Protein AF-A0A9D8F8X5-F1 (afdb_monomer)

pLDDT: mean 80.03, std 16.6, range [29.69, 96.69]

Structure (mmCIF, N/CA/C/O backbone):
data_AF-A0A9D8F8X5-F1
#
_entry.id   AF-A0A9D8F8X5-F1
#
loop_
_atom_site.group_PDB
_atom_site.id
_atom_site.type_symbol
_atom_site.label_atom_id
_atom_site.label_alt_id
_atom_site.label_comp_id
_atom_site.label_asym_id
_atom_site.label_entity_id
_atom_site.label_seq_id
_atom_site.pdbx_PDB_ins_code
_atom_site.Cartn_x
_atom_site.Cartn_y
_atom_site.Cartn_z
_atom_site.occupancy
_atom_site.B_iso_or_equiv
_atom_site.auth_seq_id
_atom_site.auth_comp_id
_atom_site.auth_asym_id
_atom_site.auth_atom_id
_atom_site.pdbx_PDB_model_num
ATOM 1 N N . MET A 1 1 ? 24.645 26.968 -3.449 1.00 42.16 1 MET A N 1
ATOM 2 C CA . MET A 1 1 ? 23.664 27.799 -2.705 1.00 42.16 1 MET A CA 1
ATOM 3 C C . MET A 1 1 ? 22.230 27.573 -3.211 1.00 42.16 1 MET A C 1
ATOM 5 O O . MET A 1 1 ? 21.707 28.388 -3.954 1.00 42.16 1 MET A O 1
ATOM 9 N N . ARG A 1 2 ? 21.572 26.458 -2.851 1.00 40.16 2 ARG A N 1
ATOM 10 C CA . ARG A 1 2 ? 20.166 26.185 -3.251 1.00 40.16 2 ARG A CA 1
ATOM 11 C C . ARG A 1 2 ? 19.361 25.369 -2.220 1.00 40.16 2 ARG A C 1
ATOM 13 O O . ARG A 1 2 ? 18.310 24.830 -2.531 1.00 40.16 2 ARG A O 1
ATOM 20 N N . TRP A 1 3 ? 19.840 25.321 -0.974 1.00 29.69 3 TRP A N 1
ATOM 21 C CA . TRP A 1 3 ? 19.222 24.596 0.152 1.00 29.69 3 TRP A CA 1
ATOM 22 C C . TRP A 1 3 ? 18.295 25.465 1.029 1.00 29.69 3 TRP A C 1
ATOM 24 O O . TRP A 1 3 ? 17.689 24.974 1.980 1.00 29.69 3 TRP A O 1
ATOM 34 N N . ALA A 1 4 ? 18.163 26.762 0.732 1.00 40.41 4 ALA A N 1
ATOM 35 C CA . ALA A 1 4 ? 17.323 27.683 1.504 1.00 40.41 4 ALA A CA 1
ATOM 36 C C . ALA A 1 4 ? 15.836 27.654 1.086 1.00 40.41 4 ALA A C 1
ATOM 38 O O . ALA A 1 4 ? 14.961 27.876 1.919 1.00 40.41 4 ALA A O 1
ATOM 39 N N . SER A 1 5 ? 15.519 27.309 -0.168 1.00 44.12 5 SER A N 1
ATOM 40 C CA . SER A 1 5 ? 14.142 27.358 -0.691 1.00 44.12 5 SER A CA 1
ATOM 41 C C . SER A 1 5 ? 13.262 26.167 -0.286 1.00 44.12 5 SER A C 1
ATOM 43 O O . SER A 1 5 ? 12.039 26.295 -0.278 1.00 44.12 5 SER A O 1
ATOM 45 N N . LEU A 1 6 ? 13.846 25.033 0.122 1.00 40.12 6 LEU A N 1
ATOM 46 C CA . LEU A 1 6 ? 13.091 23.858 0.591 1.00 40.12 6 LEU A CA 1
ATOM 47 C C . LEU A 1 6 ? 12.556 24.018 2.027 1.00 40.12 6 LEU A C 1
ATOM 49 O O . LEU A 1 6 ? 11.493 23.490 2.349 1.00 40.12 6 LEU A O 1
ATOM 53 N N . ARG A 1 7 ? 13.219 24.817 2.876 1.00 45.12 7 ARG A N 1
ATOM 54 C CA . ARG A 1 7 ? 12.744 25.115 4.243 1.00 45.12 7 ARG A CA 1
ATOM 55 C C . ARG A 1 7 ? 11.537 26.058 4.277 1.00 45.12 7 ARG A C 1
ATOM 57 O O . ARG A 1 7 ? 10.712 25.953 5.180 1.00 45.12 7 ARG A O 1
ATOM 64 N N . CYS A 1 8 ? 11.369 26.924 3.275 1.00 38.62 8 CYS A N 1
ATOM 65 C CA . CYS A 1 8 ? 10.223 27.840 3.217 1.00 38.62 8 CYS A CA 1
ATOM 66 C C . CYS A 1 8 ? 8.883 27.144 2.941 1.00 38.62 8 CYS A C 1
ATOM 68 O O . CYS A 1 8 ? 7.844 27.705 3.271 1.00 38.62 8 CYS A O 1
ATOM 70 N N . ARG A 1 9 ? 8.873 25.922 2.390 1.00 45.91 9 ARG A N 1
ATOM 71 C CA . ARG A 1 9 ? 7.621 25.207 2.090 1.00 45.91 9 ARG A CA 1
ATOM 72 C C . ARG A 1 9 ? 7.038 24.462 3.301 1.00 45.91 9 ARG A C 1
ATOM 74 O O . ARG A 1 9 ? 5.829 24.288 3.364 1.00 45.91 9 ARG A O 1
ATOM 81 N N . TRP A 1 10 ? 7.866 24.112 4.288 1.00 35.16 10 TRP A N 1
ATOM 82 C CA . TRP A 1 10 ? 7.425 23.496 5.551 1.00 35.16 10 TRP A CA 1
ATOM 83 C C . TRP A 1 10 ? 7.046 24.517 6.634 1.00 35.16 10 TRP A C 1
ATOM 85 O O . TRP A 1 10 ? 6.306 24.190 7.556 1.00 35.16 10 TRP A O 1
ATOM 95 N N . ARG A 1 11 ? 7.488 25.777 6.509 1.00 37.75 11 ARG A N 1
ATOM 96 C CA . ARG A 1 11 ? 7.212 26.831 7.504 1.00 37.75 11 ARG A CA 1
ATOM 97 C C . ARG A 1 11 ? 5.755 27.310 7.516 1.00 37.75 11 ARG A C 1
ATOM 99 O O . ARG A 1 11 ? 5.281 27.760 8.551 1.00 37.75 11 ARG A O 1
ATOM 106 N N . TRP A 1 12 ? 5.028 27.153 6.408 1.00 34.81 12 TRP A N 1
ATOM 107 C CA . TRP A 1 12 ? 3.603 27.507 6.319 1.00 34.81 12 TRP A CA 1
ATOM 108 C C . TRP A 1 12 ? 2.655 26.430 6.866 1.00 34.81 12 TRP A C 1
ATOM 110 O O . TRP A 1 12 ? 1.495 26.730 7.123 1.00 34.81 12 TRP A O 1
ATOM 120 N N . ALA A 1 13 ? 3.138 25.205 7.108 1.00 43.53 13 ALA A N 1
ATOM 121 C CA . ALA A 1 13 ? 2.343 24.153 7.747 1.00 43.53 13 ALA A CA 1
ATOM 122 C C . ALA A 1 13 ? 2.224 24.333 9.276 1.00 43.53 13 ALA A C 1
ATOM 124 O O . ALA A 1 13 ? 1.348 23.738 9.893 1.00 43.53 13 ALA A O 1
ATOM 125 N N . LEU A 1 14 ? 3.083 25.164 9.881 1.00 50.91 14 LEU A N 1
ATOM 126 C CA . LEU A 1 14 ? 3.135 25.421 11.328 1.00 50.91 14 LEU A CA 1
ATOM 127 C C . LEU A 1 14 ? 2.581 26.801 11.735 1.00 50.91 14 LEU A C 1
ATOM 129 O O . LEU A 1 14 ? 2.496 27.084 12.924 1.00 50.91 14 LEU A O 1
ATOM 133 N N . ALA A 1 15 ? 2.218 27.662 10.777 1.00 47.97 15 ALA A N 1
ATOM 134 C CA . ALA A 1 15 ? 1.871 29.069 11.031 1.00 47.97 15 ALA A CA 1
ATOM 135 C C . ALA A 1 15 ? 0.372 29.403 10.903 1.00 47.97 15 ALA A C 1
ATOM 137 O O . ALA A 1 15 ? -0.003 30.565 11.048 1.00 47.97 15 ALA A O 1
ATOM 138 N N . LEU A 1 16 ? -0.492 28.421 10.636 1.00 49.25 16 LEU A N 1
ATOM 139 C CA . LEU A 1 16 ? -1.938 28.628 10.700 1.00 49.25 16 LEU A CA 1
ATOM 140 C C . LEU A 1 16 ? -2.437 28.150 12.069 1.00 49.25 16 LEU A C 1
ATOM 142 O O . LEU A 1 16 ? -2.254 26.969 12.378 1.00 49.25 16 LEU A O 1
ATOM 146 N N . PRO A 1 17 ? -3.055 29.015 12.899 1.00 44.88 17 PRO A N 1
ATOM 147 C CA . PRO A 1 17 ? -3.745 28.537 14.089 1.00 44.88 17 PRO A CA 1
ATOM 148 C C . PRO A 1 17 ? -4.799 27.509 13.648 1.00 44.88 17 PRO A C 1
ATOM 150 O O . PRO A 1 17 ? -5.463 27.734 12.628 1.00 44.88 17 PRO A O 1
ATOM 153 N N . PRO A 1 18 ? -4.964 26.377 14.357 1.00 55.12 18 PRO A N 1
ATOM 154 C CA . PRO A 1 18 ? -6.035 25.448 14.041 1.00 55.12 18 PRO A CA 1
ATOM 155 C C . PRO A 1 18 ? -7.347 26.218 14.168 1.00 55.12 18 PRO A C 1
ATOM 157 O O . PRO A 1 18 ? -7.687 26.707 15.246 1.00 55.12 18 PRO A O 1
ATOM 160 N N . ALA A 1 19 ? -8.059 26.385 13.052 1.00 48.78 19 ALA A N 1
ATOM 161 C CA . ALA A 1 19 ? -9.378 26.991 13.080 1.00 48.78 19 ALA A CA 1
ATOM 162 C C . ALA A 1 19 ? -10.224 26.220 14.108 1.00 48.78 19 ALA A C 1
ATOM 164 O O . ALA A 1 19 ? -10.201 24.983 14.085 1.00 48.78 19 ALA A O 1
ATOM 165 N N . PRO A 1 20 ? -10.950 26.896 15.018 1.00 43.72 20 PRO A N 1
ATOM 166 C CA . PRO A 1 20 ? -11.848 26.220 15.937 1.00 43.72 20 PRO A CA 1
ATOM 167 C C . PRO A 1 20 ? -12.957 25.577 15.105 1.00 43.72 20 PRO A C 1
ATOM 169 O O . PRO A 1 20 ? -13.922 26.222 14.702 1.00 43.72 20 PRO A O 1
ATOM 172 N N . HIS A 1 21 ? -12.776 24.303 14.763 1.00 53.22 21 HIS A N 1
ATOM 173 C CA . HIS A 1 21 ? -13.763 23.560 14.008 1.00 53.22 21 HIS A CA 1
ATOM 174 C C . HIS A 1 21 ? -14.917 23.218 14.952 1.00 53.22 21 HIS A C 1
ATOM 176 O O . HIS A 1 21 ? -14.709 22.485 15.923 1.00 53.22 21 HIS A O 1
ATOM 182 N N . PRO A 1 22 ? -16.139 23.720 14.697 1.00 41.09 22 PRO A N 1
ATOM 183 C CA . PRO A 1 22 ? -17.299 23.244 15.422 1.00 41.09 22 PRO A CA 1
ATOM 184 C C . PRO A 1 22 ? -17.434 21.744 15.157 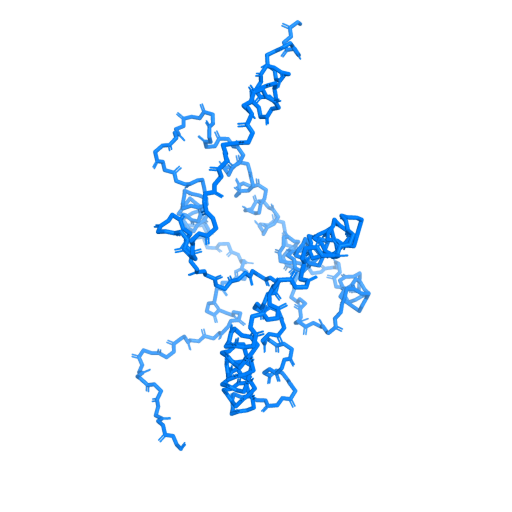1.00 41.09 22 PRO A C 1
ATOM 186 O O . PRO A 1 22 ? -17.371 21.303 14.009 1.00 41.09 22 PRO A O 1
ATOM 189 N N . ALA A 1 23 ? -17.607 20.973 16.229 1.00 48.00 23 ALA A N 1
ATOM 190 C CA . ALA A 1 23 ? -17.768 19.523 16.247 1.00 48.00 23 ALA A CA 1
ATOM 191 C C . ALA A 1 23 ? -19.083 19.068 15.578 1.00 48.00 23 ALA A C 1
ATOM 193 O O . ALA A 1 23 ? -19.955 18.479 16.214 1.00 48.00 23 ALA A O 1
ATOM 194 N N . ARG A 1 24 ? -19.252 19.364 14.287 1.00 43.50 24 ARG A N 1
ATOM 195 C CA . ARG A 1 24 ? -20.301 18.807 13.435 1.00 43.50 24 ARG A CA 1
ATOM 196 C C . ARG A 1 24 ? -19.674 17.761 12.521 1.00 43.50 24 ARG A C 1
ATOM 198 O O . ARG A 1 24 ? -18.582 17.964 12.001 1.00 43.50 24 ARG A O 1
ATOM 205 N N . GLY A 1 25 ? -20.349 16.615 12.451 1.00 48.88 25 GLY A N 1
ATOM 206 C CA . GLY A 1 25 ? -19.863 15.360 11.886 1.00 48.88 25 GLY A CA 1
ATOM 207 C C . GLY A 1 25 ? -19.359 15.443 10.448 1.00 48.88 25 GLY A C 1
ATOM 208 O O . GLY A 1 25 ? -19.560 16.443 9.769 1.00 48.88 25 GLY A O 1
ATOM 209 N N . PHE A 1 26 ? -18.680 14.362 10.047 1.00 49.69 26 PHE A N 1
ATOM 210 C CA . PHE A 1 26 ? -18.233 14.021 8.692 1.00 49.69 26 PHE A CA 1
ATOM 211 C C . PHE A 1 26 ? -18.222 15.213 7.721 1.00 49.69 26 PHE A C 1
ATOM 213 O O . PHE A 1 26 ? -19.177 15.454 6.985 1.00 49.69 26 PHE A O 1
ATOM 220 N N . GLY A 1 27 ? -17.164 16.025 7.780 1.00 50.44 27 GLY A N 1
ATOM 221 C CA . GLY A 1 27 ? -17.074 17.217 6.946 1.00 50.44 27 GLY A CA 1
ATOM 222 C C . GLY A 1 27 ? -17.159 16.841 5.468 1.00 50.44 27 GLY A C 1
ATOM 223 O O . GLY A 1 27 ? -16.446 15.950 5.019 1.00 50.44 27 GLY A O 1
ATOM 224 N N . LEU A 1 28 ? -17.964 17.579 4.700 1.00 51.56 28 LEU A N 1
ATOM 225 C CA . LEU A 1 28 ? -18.170 17.427 3.246 1.00 51.56 28 LEU A CA 1
ATOM 226 C C . LEU A 1 28 ? -16.877 17.461 2.395 1.00 51.56 28 LEU A C 1
ATOM 228 O O . LEU A 1 28 ? -16.927 17.322 1.180 1.00 51.56 28 LEU A O 1
ATOM 232 N N . ARG A 1 29 ? -15.714 17.679 3.019 1.00 62.94 29 ARG A N 1
ATOM 233 C CA . ARG A 1 29 ? -14.383 17.703 2.396 1.00 62.94 29 ARG A CA 1
ATOM 234 C C . ARG A 1 29 ? -13.607 16.389 2.548 1.00 62.94 29 ARG A C 1
ATOM 236 O O . ARG A 1 29 ? -12.481 16.306 2.069 1.00 62.94 29 ARG A O 1
ATOM 243 N N . SER A 1 30 ? -14.161 15.384 3.221 1.00 69.88 30 SER A N 1
ATOM 244 C CA . SER A 1 30 ? -13.512 14.086 3.410 1.00 69.88 30 SER A CA 1
ATOM 245 C C . SER A 1 30 ? -13.992 13.093 2.357 1.00 69.88 30 SER A C 1
ATOM 247 O O . SER A 1 30 ? -15.154 12.699 2.344 1.00 69.88 30 SER A O 1
ATOM 249 N N . LEU A 1 31 ? -13.079 12.664 1.487 1.00 72.06 31 LEU A N 1
ATOM 250 C CA . LEU A 1 31 ? -13.307 11.534 0.592 1.00 72.06 31 LEU A CA 1
ATOM 251 C C . LEU A 1 31 ? -13.102 10.244 1.394 1.00 72.06 31 LEU A C 1
ATOM 253 O O . LEU A 1 31 ? -11.994 9.961 1.848 1.00 72.06 31 LEU A O 1
ATOM 257 N N . ALA A 1 32 ? -14.177 9.485 1.599 1.00 70.44 32 ALA A N 1
ATOM 258 C CA . ALA A 1 32 ? -14.096 8.150 2.173 1.00 70.44 32 ALA A CA 1
ATOM 259 C C . ALA A 1 32 ? -13.656 7.170 1.082 1.00 70.44 32 ALA A C 1
ATOM 261 O O . ALA A 1 32 ? -14.357 6.985 0.092 1.00 70.44 32 ALA A O 1
ATOM 262 N N . GLY A 1 33 ? -12.498 6.546 1.262 1.00 74.62 33 GLY A N 1
ATOM 263 C CA . GLY A 1 33 ? -12.022 5.470 0.403 1.00 74.62 33 GLY A CA 1
ATOM 264 C C . GLY A 1 33 ? -11.334 4.394 1.240 1.00 74.62 33 GLY A C 1
ATOM 265 O O . GLY A 1 33 ? -10.845 4.695 2.336 1.00 74.62 33 GLY A O 1
ATOM 266 N N . PRO A 1 34 ? -11.285 3.141 0.760 1.00 79.75 34 PRO A N 1
ATOM 267 C CA . PRO A 1 34 ? -10.570 2.083 1.453 1.00 79.75 34 PRO A CA 1
ATOM 268 C C . PRO A 1 34 ? -9.085 2.452 1.527 1.00 79.75 34 PRO A C 1
ATOM 270 O O . PRO A 1 34 ? -8.402 2.611 0.518 1.00 79.75 34 PRO A O 1
ATOM 273 N N . THR A 1 35 ? -8.572 2.627 2.744 1.00 82.19 35 THR A N 1
ATOM 274 C CA . THR A 1 35 ? -7.142 2.874 2.956 1.00 82.19 35 THR A CA 1
ATOM 275 C C . THR A 1 35 ? -6.363 1.604 2.610 1.00 82.19 35 THR A C 1
ATOM 277 O O . THR A 1 35 ? -6.815 0.509 2.937 1.00 82.19 35 THR A O 1
ATOM 280 N N . GLY A 1 36 ? -5.170 1.710 2.014 1.00 77.75 36 GLY A N 1
ATOM 281 C CA . GLY A 1 36 ? -4.361 0.530 1.652 1.00 77.75 36 GLY A CA 1
ATOM 282 C C . GLY A 1 36 ? -4.091 -0.433 2.822 1.00 77.75 36 GLY A C 1
ATOM 283 O O . GLY A 1 36 ? -3.988 -1.642 2.630 1.00 77.75 36 GLY A O 1
ATOM 284 N N . ALA A 1 37 ? -4.063 0.082 4.056 1.00 79.62 37 ALA A N 1
ATOM 285 C CA . ALA A 1 37 ? -4.006 -0.725 5.275 1.00 79.62 37 ALA A CA 1
ATOM 286 C C . ALA A 1 37 ? -5.251 -1.607 5.465 1.00 79.62 37 ALA A C 1
ATOM 288 O O . ALA A 1 37 ? -5.133 -2.792 5.761 1.00 79.62 37 ALA A O 1
ATOM 289 N N . PHE A 1 38 ? -6.438 -1.036 5.254 1.00 86.19 38 PHE A N 1
ATOM 290 C CA . PHE A 1 38 ? -7.708 -1.745 5.354 1.00 86.19 38 PHE A CA 1
ATOM 291 C C . PHE A 1 38 ? -7.811 -2.847 4.294 1.00 86.19 38 PHE A C 1
ATOM 293 O O . PHE A 1 38 ? -8.169 -3.973 4.622 1.00 86.19 38 PHE A O 1
ATOM 300 N N . VAL A 1 39 ? -7.390 -2.569 3.053 1.00 87.44 39 VAL A N 1
ATOM 301 C CA . VAL A 1 39 ? -7.378 -3.562 1.961 1.00 87.44 39 VAL A CA 1
ATOM 302 C C . VAL A 1 39 ? -6.534 -4.790 2.316 1.00 87.44 39 VAL A C 1
ATOM 304 O O . VAL A 1 39 ? -6.945 -5.913 2.037 1.00 87.44 39 VAL A O 1
ATOM 307 N N . ARG A 1 40 ? -5.390 -4.618 2.993 1.00 83.81 40 ARG A N 1
ATOM 308 C CA . ARG A 1 40 ? -4.592 -5.765 3.458 1.00 83.81 40 ARG A CA 1
ATOM 309 C C . ARG A 1 40 ? -5.307 -6.621 4.496 1.00 83.81 40 ARG A C 1
ATOM 311 O O . ARG A 1 40 ? -5.178 -7.840 4.457 1.00 83.81 40 ARG A O 1
ATOM 318 N N . VAL A 1 41 ? -6.049 -6.004 5.412 1.00 86.62 41 VAL A N 1
ATOM 319 C CA . VAL A 1 41 ? -6.841 -6.747 6.403 1.00 86.62 41 VAL A CA 1
ATOM 320 C C . VAL A 1 41 ? -7.934 -7.550 5.700 1.00 86.62 41 VAL A C 1
ATOM 322 O O . VAL A 1 41 ? -8.086 -8.738 5.973 1.00 86.62 41 VAL A O 1
ATOM 325 N N . LEU A 1 42 ? -8.632 -6.938 4.739 1.00 89.12 42 LEU A N 1
ATOM 326 C CA . LEU A 1 42 ? -9.628 -7.627 3.918 1.00 89.12 42 LEU A CA 1
ATOM 327 C C . LEU A 1 42 ? -9.018 -8.810 3.154 1.00 89.12 42 LEU A C 1
ATOM 329 O O . LEU A 1 42 ? -9.580 -9.901 3.184 1.00 89.12 42 LEU A O 1
ATOM 333 N N . ALA A 1 43 ? -7.844 -8.633 2.541 1.00 85.38 43 ALA A N 1
ATOM 334 C CA . ALA A 1 43 ? -7.136 -9.710 1.848 1.00 85.38 43 ALA A CA 1
ATOM 335 C C . ALA A 1 43 ? -6.788 -10.877 2.789 1.00 85.38 43 ALA A C 1
ATOM 337 O O . ALA A 1 43 ? -6.958 -12.039 2.426 1.00 85.38 43 ALA A O 1
ATOM 338 N N . ALA A 1 44 ? -6.362 -10.588 4.023 1.00 84.38 44 ALA A N 1
ATOM 339 C CA . ALA A 1 44 ? -6.078 -11.619 5.019 1.00 84.38 44 ALA A CA 1
ATOM 340 C C . ALA A 1 44 ? -7.340 -12.394 5.440 1.00 84.38 44 ALA A C 1
ATOM 342 O O . ALA A 1 44 ? -7.283 -13.620 5.578 1.00 84.38 44 ALA A O 1
ATOM 343 N N . ILE A 1 45 ? -8.474 -11.700 5.607 1.00 89.19 45 ILE A N 1
ATOM 344 C CA . ILE A 1 45 ? -9.772 -12.318 5.921 1.00 89.19 45 ILE A CA 1
ATOM 345 C C . ILE A 1 45 ? -10.218 -13.202 4.757 1.00 89.19 45 ILE A C 1
ATOM 347 O O . ILE A 1 45 ? -10.486 -14.385 4.977 1.00 89.19 45 ILE A O 1
ATOM 351 N N . ALA A 1 46 ? -10.209 -12.665 3.534 1.00 88.50 46 ALA A N 1
ATOM 352 C CA . ALA A 1 46 ? -10.568 -13.383 2.314 1.00 88.50 46 ALA A CA 1
ATOM 353 C C . ALA A 1 46 ? -9.725 -14.653 2.134 1.00 88.50 46 ALA A C 1
ATOM 355 O O . ALA A 1 46 ? -10.262 -15.723 1.872 1.00 88.50 46 ALA A O 1
ATOM 356 N N . ALA A 1 47 ? -8.417 -14.575 2.391 1.00 85.69 47 ALA A N 1
ATOM 357 C CA . ALA A 1 47 ? -7.527 -15.727 2.313 1.00 85.69 47 ALA A CA 1
ATOM 358 C C . ALA A 1 47 ? -7.790 -16.798 3.392 1.00 85.69 47 ALA A C 1
ATOM 360 O O . ALA A 1 47 ? -7.290 -17.907 3.268 1.00 85.69 47 ALA A O 1
ATOM 361 N N . SER A 1 48 ? -8.491 -16.480 4.490 1.00 88.62 48 SER A N 1
ATOM 362 C CA . SER A 1 48 ? -8.802 -17.454 5.563 1.00 88.62 48 SER A CA 1
ATOM 363 C C . SER A 1 48 ? -10.241 -17.951 5.562 1.00 88.62 48 SER A C 1
ATOM 365 O O . SER A 1 48 ? -10.500 -19.045 6.051 1.00 88.62 48 SER A O 1
ATOM 367 N N . ARG A 1 49 ? -11.184 -17.123 5.113 1.00 88.69 49 ARG A N 1
ATOM 368 C CA . ARG A 1 49 ? -12.630 -17.357 5.237 1.00 88.69 49 ARG A CA 1
ATOM 369 C C . ARG A 1 49 ? -13.365 -17.247 3.898 1.00 88.69 49 ARG A C 1
ATOM 371 O O . ARG A 1 49 ? -14.586 -17.341 3.878 1.00 88.69 49 ARG A O 1
ATOM 378 N N . GLY A 1 50 ? -12.639 -17.0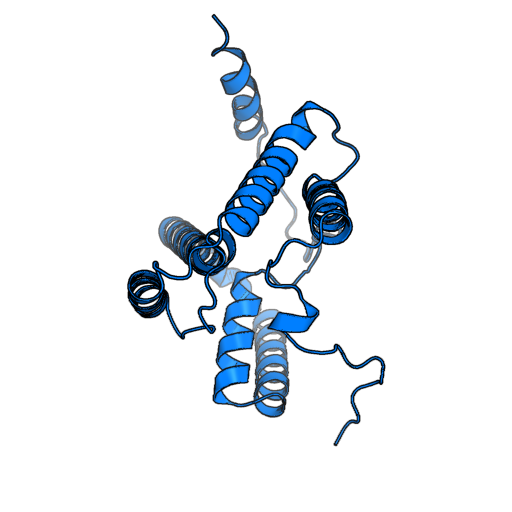41 2.800 1.00 89.94 50 GLY A N 1
ATOM 379 C CA . GLY A 1 50 ? -13.212 -16.869 1.471 1.00 89.94 50 GLY A CA 1
ATOM 380 C C . GLY A 1 50 ? -13.991 -15.563 1.313 1.00 89.94 50 GLY A C 1
ATOM 381 O O . GLY A 1 50 ? -13.949 -14.667 2.162 1.00 89.94 50 GLY A O 1
ATOM 382 N N . TYR A 1 51 ? -14.705 -15.463 0.194 1.00 88.75 51 TYR A N 1
ATOM 383 C CA . TYR A 1 51 ? -15.524 -14.302 -0.145 1.00 88.75 51 TYR A CA 1
ATOM 384 C C . TYR A 1 51 ? -16.725 -14.138 0.797 1.00 88.75 51 TYR A C 1
ATOM 386 O O . TYR A 1 51 ? -16.945 -13.048 1.322 1.00 88.75 51 TYR A O 1
ATOM 394 N N . GLU A 1 52 ? -17.449 -15.219 1.096 1.00 90.19 52 GLU A N 1
ATOM 395 C CA . GLU A 1 52 ? -18.607 -15.180 2.003 1.00 90.19 52 GLU A CA 1
ATOM 396 C C . GLU A 1 52 ? -18.225 -14.655 3.392 1.00 90.19 52 GLU A C 1
ATOM 398 O O . GLU A 1 52 ? -18.857 -13.742 3.930 1.00 90.19 52 GLU A O 1
ATOM 403 N N . GLY A 1 53 ? -17.119 -15.159 3.949 1.00 90.31 53 GLY A N 1
ATOM 404 C CA . GLY A 1 53 ? -16.614 -14.699 5.238 1.00 90.31 53 GLY A CA 1
ATOM 405 C C . GLY A 1 53 ? -16.187 -13.231 5.231 1.00 90.31 53 GLY A C 1
ATOM 406 O O . GLY A 1 53 ? -16.364 -12.540 6.235 1.00 90.31 53 GLY A O 1
ATOM 407 N N . LEU A 1 54 ? -15.668 -12.729 4.106 1.00 91.94 54 LEU A N 1
ATOM 408 C CA . LEU A 1 54 ? -15.333 -11.316 3.935 1.00 91.94 54 LEU A CA 1
ATOM 409 C C . LEU A 1 54 ? -16.584 -10.427 3.983 1.00 91.94 54 LEU A C 1
ATOM 411 O O . LEU A 1 54 ? -16.577 -9.407 4.678 1.00 91.94 54 LEU A O 1
ATOM 415 N N . VAL A 1 55 ? -17.648 -10.812 3.273 1.00 92.75 55 VAL A N 1
ATOM 416 C CA . VAL A 1 55 ? -18.918 -10.068 3.225 1.00 92.75 55 VAL A CA 1
ATOM 417 C C . VAL A 1 55 ? -19.546 -10.001 4.614 1.00 92.75 55 VAL A C 1
ATOM 419 O O . VAL A 1 55 ? -19.837 -8.907 5.105 1.00 92.75 55 VAL A O 1
ATOM 422 N N . VAL A 1 56 ? -19.669 -11.146 5.291 1.00 94.12 56 VAL A N 1
ATOM 423 C CA . VAL A 1 56 ? -20.244 -11.223 6.642 1.00 94.12 56 VAL A CA 1
ATOM 424 C C . VAL A 1 56 ? -19.416 -10.413 7.644 1.00 94.12 56 VAL A C 1
ATOM 426 O O . VAL A 1 56 ? -19.974 -9.624 8.408 1.00 94.12 56 VAL A O 1
ATOM 429 N N . ALA A 1 57 ? -18.084 -10.539 7.620 1.00 93.62 57 ALA A N 1
ATOM 430 C CA . ALA A 1 57 ? -17.208 -9.784 8.516 1.00 93.62 57 ALA A CA 1
ATOM 431 C C . ALA A 1 57 ? -17.319 -8.266 8.299 1.00 93.62 57 ALA A C 1
ATOM 433 O O . ALA A 1 57 ? -17.380 -7.506 9.266 1.00 93.62 57 ALA A O 1
ATOM 434 N N . THR A 1 58 ? -17.378 -7.820 7.042 1.00 92.38 58 THR A N 1
ATOM 435 C CA . THR A 1 58 ? -17.491 -6.393 6.700 1.00 92.38 58 THR A CA 1
ATOM 436 C C . THR A 1 58 ? -18.854 -5.831 7.106 1.00 92.38 58 THR A C 1
ATOM 438 O O . THR A 1 58 ? -18.927 -4.732 7.657 1.00 92.38 58 THR A O 1
ATOM 441 N N . PHE A 1 59 ? -19.928 -6.600 6.909 1.00 94.94 59 PHE A N 1
ATOM 442 C CA . PHE A 1 59 ? -21.272 -6.227 7.342 1.00 94.94 59 PHE A CA 1
ATOM 443 C C . PHE A 1 59 ? -21.361 -6.086 8.869 1.00 94.94 59 PHE A C 1
ATOM 445 O O . PHE A 1 59 ? -21.818 -5.059 9.376 1.00 94.94 59 PHE A O 1
ATOM 452 N N . LEU A 1 60 ? -20.839 -7.068 9.612 1.00 96.38 60 LEU A N 1
ATOM 453 C CA . LEU A 1 60 ? -20.775 -7.026 11.076 1.00 96.38 60 LEU A CA 1
ATOM 454 C C . LEU A 1 60 ? -19.926 -5.854 11.582 1.00 96.38 60 LEU A C 1
ATOM 456 O O . LEU A 1 60 ? -20.335 -5.158 12.510 1.00 96.38 60 LEU A O 1
ATOM 460 N N . ALA A 1 61 ? -18.775 -5.591 10.959 1.00 94.06 61 ALA A N 1
ATOM 461 C CA . ALA A 1 61 ? -17.943 -4.439 11.294 1.00 94.06 61 ALA A CA 1
ATOM 462 C C . ALA A 1 61 ? -18.699 -3.113 11.092 1.00 94.06 61 ALA A C 1
ATOM 464 O O . ALA A 1 61 ? -18.607 -2.221 11.936 1.00 94.06 61 ALA A O 1
ATOM 465 N N . GLY A 1 62 ? -19.488 -3.000 10.019 1.00 94.00 62 GLY A N 1
ATOM 466 C CA . GLY A 1 62 ? -20.369 -1.858 9.773 1.00 94.00 62 GLY A CA 1
ATOM 467 C C . GLY A 1 62 ? -21.431 -1.687 10.862 1.00 94.00 62 GLY A C 1
ATOM 468 O O . GLY A 1 62 ? -21.597 -0.585 11.386 1.00 94.00 62 GLY A O 1
ATOM 469 N N . LEU A 1 63 ? -22.094 -2.774 11.266 1.00 96.69 63 LEU A N 1
ATOM 470 C CA . LEU A 1 63 ? -23.095 -2.754 12.337 1.00 96.69 63 LEU A CA 1
ATOM 471 C C . LEU A 1 63 ? -22.490 -2.310 13.677 1.00 96.69 63 LEU A C 1
ATOM 473 O O . LEU A 1 63 ? -23.057 -1.459 14.366 1.00 96.69 63 LEU A O 1
ATOM 477 N N . ILE A 1 64 ? -21.304 -2.826 14.014 1.00 95.19 64 ILE A N 1
ATOM 478 C CA . ILE A 1 64 ? -20.552 -2.405 15.202 1.00 95.19 64 ILE A CA 1
ATOM 479 C C . ILE A 1 64 ? -20.225 -0.911 15.113 1.00 95.19 64 ILE A C 1
ATOM 481 O O . ILE A 1 64 ? -20.413 -0.184 16.086 1.00 95.19 64 ILE A O 1
ATOM 485 N N . LEU A 1 65 ? -19.789 -0.418 13.951 1.00 92.44 65 LEU A N 1
ATOM 486 C CA . LEU A 1 65 ? -19.441 0.992 13.773 1.00 92.44 65 LEU A CA 1
ATOM 487 C C . LEU A 1 65 ? -20.656 1.919 13.954 1.00 92.44 65 LEU A C 1
ATOM 489 O O . LEU A 1 65 ? -20.536 2.965 14.596 1.00 92.44 65 LEU A O 1
ATOM 493 N N . VAL A 1 66 ? -21.831 1.513 13.459 1.00 94.31 66 VAL A N 1
ATOM 494 C CA . VAL A 1 66 ? -23.102 2.224 13.681 1.00 94.31 66 VAL A CA 1
ATOM 495 C C . VAL A 1 66 ? -23.471 2.226 15.165 1.00 94.31 66 VAL A C 1
ATOM 497 O O . VAL A 1 66 ? -23.740 3.293 15.719 1.00 94.31 66 VAL A O 1
ATOM 500 N N . ALA A 1 67 ? -23.411 1.072 15.836 1.00 95.19 67 ALA A N 1
ATOM 501 C CA . ALA A 1 67 ? -23.714 0.961 17.263 1.00 95.19 67 ALA A CA 1
ATOM 502 C C . ALA A 1 67 ? -22.785 1.842 18.121 1.00 95.19 67 ALA A C 1
ATOM 504 O O . ALA A 1 67 ? -23.247 2.610 18.968 1.00 95.19 67 ALA A O 1
ATOM 505 N N . LEU A 1 68 ? -21.475 1.817 17.854 1.00 92.88 68 LEU A N 1
ATOM 506 C CA . LEU A 1 68 ? -20.492 2.680 18.519 1.00 92.88 68 LEU A CA 1
ATOM 507 C C . LEU A 1 68 ? -20.761 4.174 18.259 1.00 92.88 68 LEU A C 1
ATOM 509 O O . LEU A 1 68 ? -20.572 5.007 19.155 1.00 92.88 68 LEU A O 1
ATOM 513 N N . GLY A 1 69 ? -21.216 4.517 17.050 1.00 91.56 69 GLY A N 1
ATOM 514 C CA . GLY A 1 69 ? -21.637 5.865 16.674 1.00 91.56 69 GLY A CA 1
ATOM 515 C C . GLY A 1 69 ? -22.849 6.346 17.474 1.00 91.56 69 GLY A C 1
ATOM 516 O O . GLY A 1 69 ? -22.815 7.445 18.033 1.00 91.56 69 GLY A O 1
ATOM 517 N N . MET A 1 70 ? -23.878 5.503 17.609 1.00 93.81 70 MET A N 1
ATOM 518 C CA . MET A 1 70 ? -25.080 5.791 18.405 1.00 93.81 70 MET A CA 1
ATOM 519 C C . MET A 1 70 ? -24.749 5.995 19.888 1.00 93.81 70 MET A C 1
ATOM 521 O O . MET A 1 70 ? -25.245 6.930 20.516 1.00 93.81 70 MET A O 1
ATOM 525 N N . LEU A 1 71 ? -23.832 5.190 20.430 1.00 93.69 71 LEU A N 1
ATOM 526 C CA . LEU A 1 71 ? -23.345 5.309 21.809 1.00 93.69 71 LEU A CA 1
ATOM 527 C C . LEU A 1 71 ? -22.396 6.506 22.023 1.00 93.69 71 LEU A C 1
ATOM 529 O O . LEU A 1 71 ? -21.960 6.773 23.144 1.00 93.69 71 LEU A O 1
ATOM 533 N N . LYS A 1 72 ? -22.059 7.256 20.962 1.00 89.69 72 LYS A N 1
ATOM 534 C CA . LYS A 1 72 ? -21.096 8.373 20.976 1.00 89.69 72 LYS A CA 1
ATOM 535 C C . LYS A 1 72 ? -19.735 7.973 21.564 1.00 89.69 72 LYS A C 1
ATOM 537 O O . LYS A 1 72 ? -19.030 8.825 22.123 1.00 89.69 72 LYS A O 1
ATOM 542 N N . LEU A 1 73 ? -19.358 6.699 21.409 1.00 87.75 73 LEU A N 1
ATOM 543 C CA . LEU A 1 73 ? -18.094 6.137 21.895 1.00 87.75 73 LEU A CA 1
ATOM 544 C C . LEU A 1 73 ? -16.886 6.681 21.124 1.00 87.75 73 LEU A C 1
ATOM 546 O O . LEU A 1 73 ? -15.774 6.671 21.640 1.00 87.75 73 LEU A O 1
ATOM 550 N N . GLY A 1 74 ? -17.098 7.292 19.955 1.00 84.31 74 GLY A N 1
ATOM 551 C CA . GLY A 1 74 ? -16.060 8.053 19.250 1.00 84.31 74 GLY A CA 1
ATOM 552 C C . GLY A 1 74 ? -15.444 9.183 20.090 1.00 84.31 74 GLY A C 1
ATOM 553 O O . GLY A 1 74 ? -14.300 9.562 19.859 1.00 84.31 74 GLY A O 1
ATOM 554 N N . ARG A 1 75 ? -16.138 9.678 21.129 1.00 86.25 75 ARG A N 1
ATOM 555 C CA . ARG A 1 75 ? -15.561 10.641 22.082 1.00 86.25 75 ARG A CA 1
ATOM 556 C C . ARG A 1 75 ? -14.411 10.061 22.902 1.00 86.25 75 ARG A C 1
ATOM 558 O O . ARG A 1 75 ? -13.641 10.853 23.429 1.00 86.25 75 ARG A O 1
ATOM 565 N N . LEU A 1 76 ? -14.289 8.736 23.024 1.00 88.69 76 LEU A N 1
ATOM 566 C CA . LEU A 1 76 ? -13.183 8.106 23.746 1.00 88.69 76 LEU A CA 1
ATOM 567 C C . LEU A 1 76 ? -11.886 8.107 22.929 1.00 88.69 76 LEU A C 1
ATOM 569 O O . LEU A 1 76 ? -10.809 8.113 23.516 1.00 88.69 76 LEU A O 1
ATOM 573 N N . LEU A 1 77 ? -11.966 8.196 21.595 1.00 86.62 77 LEU A N 1
ATOM 574 C CA . LEU A 1 77 ? -10.782 8.240 20.727 1.00 86.62 77 LEU A CA 1
ATOM 575 C C . LEU A 1 77 ? -9.873 9.442 21.025 1.00 86.62 77 LEU A C 1
ATOM 577 O O . LEU A 1 77 ? -8.671 9.366 20.795 1.00 86.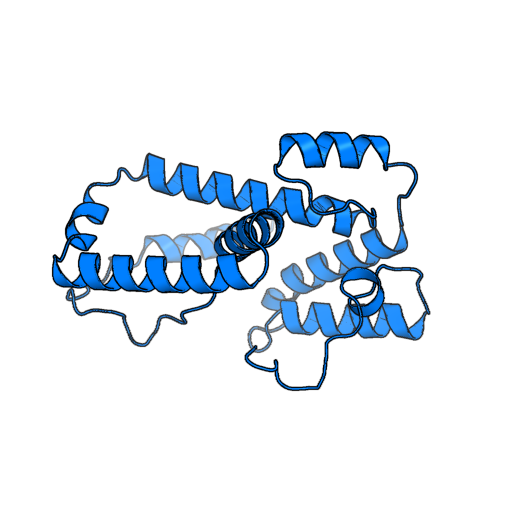62 77 LEU A O 1
ATOM 581 N N . LYS A 1 78 ? -10.413 10.528 21.598 1.00 86.62 78 LYS A N 1
ATOM 582 C CA . LYS A 1 78 ? -9.625 11.703 22.011 1.00 86.62 78 LYS A CA 1
ATOM 583 C C . LYS A 1 78 ? -8.636 11.413 23.150 1.00 86.62 78 LYS A C 1
ATOM 585 O O . LYS A 1 78 ? -7.743 12.217 23.380 1.00 86.62 78 LYS A O 1
ATOM 590 N N . TYR A 1 79 ? -8.820 10.309 23.880 1.00 91.62 79 TYR A N 1
ATOM 591 C CA . TYR A 1 79 ? -7.935 9.893 24.971 1.00 91.62 79 TYR A CA 1
ATOM 592 C C . TYR A 1 79 ? -6.801 8.978 24.502 1.00 91.62 79 TYR A C 1
ATOM 594 O O . TYR A 1 79 ? -5.956 8.604 25.309 1.00 91.62 79 TYR A O 1
ATOM 602 N N . VAL A 1 80 ? -6.764 8.609 23.216 1.00 91.50 80 VAL A N 1
ATOM 603 C CA . VAL A 1 80 ? -5.660 7.817 22.670 1.00 91.50 80 VAL A CA 1
ATOM 604 C C . VAL A 1 80 ? -4.409 8.701 22.615 1.00 91.50 80 VAL A C 1
ATOM 606 O O . VAL A 1 80 ? -4.429 9.734 21.941 1.00 91.50 80 VAL A O 1
ATOM 609 N N . PRO A 1 81 ? -3.309 8.323 23.290 1.00 94.25 81 PRO A N 1
ATOM 610 C CA . PRO A 1 81 ? -2.091 9.120 23.283 1.00 94.25 81 PRO A CA 1
ATOM 611 C C . PRO A 1 81 ? -1.529 9.286 21.866 1.00 94.25 81 PRO A C 1
ATOM 613 O O . PRO A 1 81 ? -1.468 8.324 21.095 1.00 94.25 81 PRO A O 1
ATOM 616 N N . HIS A 1 82 ? -1.025 10.482 21.545 1.00 92.12 82 HIS A N 1
ATOM 617 C CA . HIS A 1 82 ? -0.358 10.751 20.264 1.00 92.12 82 HIS A CA 1
ATOM 618 C C . HIS A 1 82 ? 0.736 9.730 19.889 1.00 92.12 82 HIS A C 1
ATOM 620 O O . HIS A 1 82 ? 0.770 9.337 18.720 1.00 92.12 82 HIS A O 1
ATOM 626 N N . PRO A 1 83 ? 1.578 9.233 20.825 1.00 95.44 83 PRO A N 1
ATOM 627 C CA . PRO A 1 83 ? 2.576 8.210 20.507 1.00 95.44 83 PRO A CA 1
ATOM 628 C C . PRO A 1 83 ? 1.986 6.919 19.925 1.00 95.44 83 PRO A C 1
ATOM 630 O O . PRO A 1 83 ? 2.589 6.322 19.037 1.00 95.44 83 PRO A O 1
ATOM 633 N N . VAL A 1 84 ? 0.790 6.510 20.363 1.00 95.75 84 VAL A N 1
ATOM 634 C CA . VAL A 1 84 ? 0.126 5.291 19.872 1.00 95.75 84 VAL A CA 1
ATOM 635 C C . VAL A 1 84 ? -0.320 5.470 18.422 1.00 95.75 84 VAL A C 1
ATOM 637 O O . VAL A 1 84 ? -0.084 4.603 17.585 1.00 95.75 84 VAL A O 1
ATOM 640 N N . ILE A 1 85 ? -0.913 6.623 18.100 1.00 93.44 85 ILE A N 1
ATOM 641 C CA . ILE A 1 85 ? -1.389 6.936 16.744 1.00 93.44 85 ILE A CA 1
ATOM 642 C C . ILE A 1 85 ? -0.205 7.067 15.779 1.00 93.44 85 ILE A C 1
ATOM 644 O O . ILE A 1 85 ? -0.245 6.534 14.666 1.00 93.44 85 ILE A O 1
ATOM 648 N N . ALA A 1 86 ? 0.864 7.741 16.211 1.00 92.75 86 ALA A N 1
ATOM 649 C CA . ALA A 1 86 ? 2.087 7.883 15.430 1.00 92.75 86 ALA A CA 1
ATOM 650 C C . ALA A 1 86 ? 2.749 6.520 15.173 1.00 92.75 86 ALA A C 1
ATOM 652 O O . ALA A 1 86 ? 3.079 6.212 14.028 1.00 92.75 86 ALA A O 1
ATOM 653 N N . GLY A 1 87 ? 2.868 5.677 16.206 1.00 94.69 87 GLY A N 1
ATOM 654 C CA . GLY A 1 87 ? 3.412 4.323 16.094 1.00 94.69 87 GLY A CA 1
ATOM 655 C C . GLY A 1 87 ? 2.590 3.428 15.166 1.00 94.69 87 GLY A C 1
ATOM 656 O O . GLY A 1 87 ? 3.148 2.780 14.284 1.00 94.69 87 GLY A O 1
ATOM 657 N N . PHE A 1 88 ? 1.260 3.449 15.289 1.00 91.88 88 PHE A N 1
ATOM 658 C CA . PHE A 1 88 ? 0.367 2.696 14.407 1.00 91.88 88 PHE A CA 1
ATOM 659 C C . PHE A 1 88 ? 0.486 3.142 12.942 1.00 91.88 88 PHE A C 1
ATOM 661 O O . PHE A 1 88 ? 0.607 2.311 12.042 1.00 91.88 88 PHE A O 1
ATOM 668 N N . THR A 1 89 ? 0.527 4.455 12.697 1.00 91.44 89 THR A N 1
ATOM 669 C CA . THR A 1 89 ? 0.678 5.014 11.344 1.00 91.44 89 THR A CA 1
ATOM 670 C C . THR A 1 89 ? 2.036 4.658 10.736 1.00 91.44 89 THR A C 1
ATOM 672 O O . THR A 1 89 ? 2.102 4.273 9.569 1.00 91.44 89 THR A O 1
ATOM 675 N N . ALA A 1 90 ? 3.114 4.725 11.524 1.00 93.31 90 ALA A N 1
ATOM 676 C CA . ALA A 1 90 ? 4.447 4.309 11.095 1.00 93.31 90 ALA A CA 1
ATOM 677 C C . ALA A 1 90 ? 4.502 2.803 10.785 1.00 93.31 90 ALA A C 1
ATOM 679 O O . ALA A 1 90 ? 5.036 2.411 9.749 1.00 93.31 90 ALA A O 1
ATOM 680 N N . GLY A 1 91 ? 3.885 1.963 11.623 1.00 90.19 91 GLY A N 1
ATOM 681 C CA . GLY A 1 91 ? 3.774 0.523 11.383 1.00 90.19 91 GLY A CA 1
ATOM 682 C C . GLY A 1 91 ? 3.036 0.205 10.080 1.00 90.19 91 GLY A C 1
ATOM 683 O O . GLY A 1 91 ? 3.528 -0.568 9.259 1.00 90.19 91 GLY A O 1
ATOM 684 N N . ILE A 1 92 ? 1.900 0.865 9.831 1.00 89.31 92 ILE A N 1
ATOM 685 C CA . ILE A 1 92 ? 1.173 0.754 8.559 1.00 89.31 92 ILE A CA 1
ATOM 686 C C . ILE A 1 92 ? 2.047 1.188 7.379 1.00 89.31 92 ILE A C 1
ATOM 688 O O . ILE A 1 92 ? 2.055 0.503 6.357 1.00 89.31 92 ILE A O 1
ATOM 692 N N . ALA A 1 93 ? 2.778 2.300 7.499 1.00 89.62 93 ALA A N 1
ATOM 693 C CA . ALA A 1 93 ? 3.653 2.785 6.435 1.00 89.62 93 ALA A CA 1
ATOM 694 C C . ALA A 1 93 ? 4.730 1.749 6.075 1.00 89.62 93 ALA A C 1
ATOM 696 O O . ALA A 1 93 ? 4.939 1.475 4.894 1.00 89.62 93 ALA A O 1
ATOM 697 N N . VAL A 1 94 ? 5.342 1.111 7.079 1.00 89.62 94 VAL A N 1
ATOM 698 C CA . VAL A 1 94 ? 6.324 0.033 6.886 1.00 89.62 94 VAL A CA 1
ATOM 699 C C . VAL A 1 94 ? 5.692 -1.183 6.209 1.00 89.62 94 VAL A C 1
ATOM 701 O O . VAL A 1 94 ? 6.254 -1.698 5.248 1.00 89.62 94 VAL A O 1
ATOM 704 N N . ILE A 1 95 ? 4.503 -1.617 6.637 1.00 86.19 95 ILE A N 1
ATOM 705 C CA . ILE A 1 95 ? 3.796 -2.746 6.009 1.00 86.19 95 ILE A CA 1
ATOM 706 C C . ILE A 1 95 ? 3.432 -2.419 4.551 1.00 86.19 95 ILE A C 1
ATOM 708 O O . ILE A 1 95 ? 3.565 -3.274 3.675 1.00 86.19 95 ILE A O 1
ATOM 712 N N . ILE A 1 96 ? 2.991 -1.185 4.266 1.00 87.75 96 ILE A N 1
ATOM 713 C CA . ILE A 1 96 ? 2.737 -0.703 2.900 1.00 87.75 96 ILE A CA 1
ATOM 714 C C . ILE A 1 96 ? 3.994 -0.773 2.054 1.00 87.75 96 ILE A C 1
ATOM 716 O O . ILE A 1 96 ? 3.946 -1.423 1.013 1.00 87.75 96 ILE A O 1
ATOM 720 N N . PHE A 1 97 ? 5.083 -0.184 2.530 1.00 89.06 97 PHE A N 1
ATOM 721 C CA . PHE A 1 97 ? 6.360 -0.169 1.837 1.00 89.06 97 PHE A CA 1
ATOM 722 C C . PHE A 1 97 ? 6.892 -1.582 1.563 1.00 89.06 97 PHE A C 1
ATOM 724 O O . PHE A 1 97 ? 7.149 -1.929 0.413 1.00 89.06 97 PHE A O 1
ATOM 731 N N . LEU A 1 98 ? 6.978 -2.427 2.595 1.00 86.62 98 LEU A N 1
ATOM 732 C CA . LEU A 1 98 ? 7.488 -3.793 2.469 1.00 86.62 98 LEU A CA 1
ATOM 733 C C . LEU A 1 98 ? 6.649 -4.628 1.506 1.00 86.62 98 LEU A C 1
ATOM 735 O O . LEU A 1 98 ? 7.202 -5.352 0.689 1.00 86.62 98 LEU A O 1
ATOM 739 N N . GLY A 1 99 ? 5.323 -4.494 1.542 1.00 85.50 99 GLY A N 1
ATOM 740 C CA . GLY A 1 99 ? 4.456 -5.248 0.642 1.00 85.50 99 GLY A CA 1
ATOM 741 C C . GLY A 1 99 ? 4.441 -4.763 -0.812 1.00 85.50 99 GLY A C 1
ATOM 742 O O . GLY A 1 99 ? 3.737 -5.370 -1.601 1.00 85.50 99 GLY A O 1
ATOM 743 N N . GLN A 1 100 ? 5.136 -3.678 -1.166 1.00 88.50 100 GLN A N 1
ATOM 744 C CA . GLN A 1 100 ? 5.337 -3.243 -2.562 1.00 88.50 100 GLN A CA 1
ATOM 745 C C . GLN A 1 100 ? 6.755 -3.552 -3.063 1.00 88.50 100 GLN A C 1
ATOM 747 O O . GLN A 1 100 ? 7.033 -3.488 -4.258 1.00 88.50 100 GLN A O 1
ATOM 752 N N . PHE A 1 101 ? 7.668 -3.876 -2.149 1.00 89.06 101 PHE A N 1
ATOM 753 C CA . PHE A 1 101 ? 9.081 -4.045 -2.455 1.00 89.06 101 PHE A CA 1
ATOM 754 C C . PHE A 1 101 ? 9.386 -5.270 -3.348 1.00 89.06 101 PHE A C 1
ATOM 756 O O . PHE A 1 101 ? 10.185 -5.120 -4.272 1.00 89.06 101 PHE A O 1
ATOM 763 N N . PRO A 1 102 ? 8.730 -6.442 -3.189 1.00 87.94 102 PRO A N 1
ATOM 764 C CA . PRO A 1 102 ? 8.899 -7.560 -4.121 1.00 87.94 102 PRO A CA 1
ATOM 765 C C . PRO A 1 102 ? 8.484 -7.221 -5.556 1.00 87.94 102 PRO A C 1
ATOM 767 O O . PRO A 1 102 ? 9.207 -7.559 -6.491 1.00 87.94 102 PRO A O 1
ATOM 770 N N . ASP A 1 103 ? 7.369 -6.504 -5.731 1.00 87.56 103 ASP A N 1
ATOM 771 C CA . ASP A 1 103 ? 6.884 -6.090 -7.053 1.00 87.56 103 ASP A CA 1
ATOM 772 C C . ASP A 1 103 ? 7.833 -5.073 -7.704 1.00 87.56 103 ASP A C 1
ATOM 774 O O . ASP A 1 103 ? 8.069 -5.132 -8.909 1.00 87.56 103 ASP A O 1
ATOM 778 N N . PHE A 1 104 ? 8.449 -4.190 -6.909 1.00 89.06 104 PHE A N 1
ATOM 779 C CA . PHE A 1 104 ? 9.475 -3.260 -7.392 1.00 89.06 104 PHE A CA 1
ATOM 780 C C . PHE A 1 104 ? 10.715 -3.982 -7.939 1.00 89.06 104 PHE A C 1
ATOM 782 O O . PHE A 1 104 ? 11.292 -3.539 -8.926 1.00 89.06 104 PHE A O 1
ATOM 789 N N . LEU A 1 105 ? 11.111 -5.102 -7.325 1.00 88.06 105 LEU A N 1
ATOM 790 C CA . LEU A 1 105 ? 12.209 -5.956 -7.799 1.00 88.06 105 LEU A CA 1
ATOM 791 C C . LEU A 1 105 ? 11.787 -6.910 -8.935 1.00 88.06 105 LEU A C 1
ATOM 793 O O . LEU A 1 105 ? 12.629 -7.602 -9.510 1.00 88.06 105 LEU A O 1
ATOM 797 N N . GLY A 1 106 ? 10.489 -6.955 -9.254 1.00 84.12 106 GLY A N 1
ATOM 798 C CA . GLY A 1 106 ? 9.903 -7.853 -10.247 1.00 84.12 106 GLY A CA 1
ATOM 799 C C . GLY A 1 106 ? 9.807 -9.313 -9.807 1.00 84.12 106 GLY A C 1
ATOM 800 O O . GLY A 1 106 ? 9.698 -10.195 -10.655 1.00 84.12 106 GLY A O 1
ATOM 801 N N . LEU A 1 107 ? 9.838 -9.574 -8.499 1.00 85.44 107 LEU A N 1
ATOM 802 C CA . LEU A 1 107 ? 9.800 -10.920 -7.937 1.00 85.44 107 LEU A CA 1
ATOM 803 C C . LEU A 1 107 ? 8.364 -11.446 -7.851 1.00 85.44 107 LEU A C 1
ATOM 805 O O . LEU A 1 107 ? 7.441 -10.750 -7.411 1.00 85.44 107 LEU A O 1
ATOM 809 N N . ASN A 1 108 ? 8.160 -12.719 -8.195 1.00 78.75 108 ASN A N 1
ATOM 810 C CA . ASN A 1 108 ? 6.861 -13.364 -8.029 1.00 78.75 108 ASN A CA 1
ATOM 811 C C . ASN A 1 108 ? 6.704 -13.970 -6.630 1.00 78.75 108 ASN A C 1
ATOM 813 O O . ASN A 1 108 ? 6.708 -15.184 -6.434 1.00 78.75 108 ASN A O 1
ATOM 817 N N . VAL A 1 109 ? 6.577 -13.094 -5.633 1.00 76.75 109 VAL A N 1
ATOM 818 C CA . VAL A 1 109 ? 6.269 -13.502 -4.260 1.00 76.75 109 VAL A CA 1
ATOM 819 C C . VAL A 1 109 ? 4.753 -13.472 -4.069 1.00 76.75 109 VAL A C 1
ATOM 821 O O . VAL A 1 109 ? 4.122 -12.418 -4.176 1.00 76.75 109 VAL A O 1
ATOM 824 N N . GLN A 1 110 ? 4.147 -14.632 -3.811 1.00 66.88 110 GLN A N 1
ATOM 825 C CA . GLN A 1 110 ? 2.735 -14.695 -3.429 1.00 66.88 110 GLN A CA 1
ATOM 826 C C . GLN A 1 110 ? 2.527 -13.974 -2.093 1.00 66.88 110 GLN A C 1
ATOM 828 O O . GLN A 1 110 ? 3.427 -13.926 -1.259 1.00 66.88 110 GLN A O 1
ATOM 833 N N . SER A 1 111 ? 1.349 -13.388 -1.887 1.00 61.91 111 SER A N 1
ATOM 834 C CA . SER A 1 111 ? 1.035 -12.608 -0.689 1.00 61.91 111 SER A CA 1
ATOM 835 C C . SER A 1 111 ? 1.118 -13.469 0.579 1.00 61.91 111 SER A C 1
ATOM 837 O O . SER A 1 111 ? 0.177 -14.196 0.899 1.00 61.91 111 SER A O 1
ATOM 839 N N . VAL A 1 112 ? 2.239 -13.379 1.298 1.00 63.03 112 VAL A N 1
ATOM 840 C CA . VAL A 1 112 ? 2.467 -14.082 2.570 1.00 63.03 112 VAL A CA 1
ATOM 841 C C . VAL A 1 112 ? 1.901 -13.265 3.738 1.00 63.03 112 VAL A C 1
ATOM 843 O O . VAL A 1 112 ? 1.839 -12.032 3.683 1.00 63.03 112 VAL A O 1
ATOM 846 N N . ARG A 1 113 ? 1.452 -13.945 4.798 1.00 62.97 113 ARG A N 1
ATOM 847 C CA . ARG A 1 113 ? 0.768 -13.352 5.957 1.00 62.97 113 ARG A CA 1
ATOM 848 C C . ARG A 1 113 ? 1.744 -12.714 6.955 1.00 62.97 113 ARG A C 1
ATOM 850 O O . ARG A 1 113 ? 1.726 -13.021 8.137 1.00 62.97 113 ARG A O 1
ATOM 857 N N . GLY A 1 114 ? 2.501 -11.710 6.528 1.00 68.19 114 GLY A N 1
ATOM 858 C CA . GLY A 1 114 ? 3.288 -10.902 7.460 1.00 68.19 114 GLY A CA 1
ATOM 859 C C . GLY A 1 114 ? 4.564 -10.341 6.862 1.00 68.19 114 GLY A C 1
ATOM 860 O O . GLY A 1 114 ? 5.103 -10.855 5.887 1.00 68.19 114 GLY A O 1
ATOM 861 N N . ALA A 1 115 ? 5.068 -9.270 7.478 1.00 73.38 115 ALA A N 1
ATOM 862 C CA . ALA A 1 115 ? 6.312 -8.627 7.063 1.00 73.38 115 ALA A CA 1
ATOM 863 C C . ALA A 1 115 ? 7.564 -9.532 7.188 1.00 73.38 115 ALA A C 1
ATOM 865 O O . ALA A 1 115 ? 8.368 -9.519 6.256 1.00 73.38 115 ALA A O 1
ATOM 866 N N . PRO A 1 116 ? 7.754 -10.333 8.262 1.00 77.62 116 PRO A N 1
ATOM 867 C CA . PRO A 1 116 ? 8.952 -11.169 8.399 1.00 77.62 116 PRO A CA 1
ATOM 868 C C . PRO A 1 116 ? 9.009 -12.304 7.372 1.00 77.62 116 PRO A C 1
ATOM 870 O O . PRO A 1 116 ? 10.041 -12.541 6.751 1.00 77.62 116 PRO A O 1
ATOM 873 N N . GLU A 1 117 ? 7.880 -12.974 7.154 1.00 78.00 117 GLU A N 1
ATOM 874 C CA . GLU A 1 117 ? 7.762 -14.090 6.211 1.00 78.00 117 GLU A CA 1
ATOM 875 C C . GLU A 1 117 ? 7.988 -13.611 4.773 1.00 78.00 117 GLU A C 1
ATOM 877 O O . GLU A 1 117 ? 8.728 -14.236 4.013 1.00 78.00 117 GLU A O 1
ATOM 882 N N . LEU A 1 118 ? 7.429 -12.444 4.427 1.00 80.62 118 LEU A N 1
ATOM 883 C CA . LEU A 1 118 ? 7.665 -11.791 3.143 1.00 80.62 118 LEU A CA 1
ATOM 884 C C . LEU A 1 118 ? 9.159 -11.535 2.901 1.00 80.62 118 LEU A C 1
ATOM 886 O O . LEU A 1 118 ? 9.643 -11.760 1.796 1.00 80.62 118 LEU A O 1
ATOM 890 N N . PHE A 1 119 ? 9.893 -11.090 3.925 1.00 80.75 119 PHE A N 1
ATOM 891 C CA . PHE A 1 119 ? 11.318 -10.786 3.806 1.00 80.75 119 PHE A CA 1
ATOM 892 C C . PHE A 1 119 ? 12.157 -12.039 3.521 1.00 80.75 119 PHE A C 1
ATOM 894 O O . PHE A 1 119 ? 13.006 -12.024 2.632 1.00 80.75 119 PHE A O 1
ATOM 901 N N . VAL A 1 120 ? 11.882 -13.144 4.219 1.00 82.38 120 VAL A N 1
ATOM 902 C CA . VAL A 1 120 ? 12.572 -14.427 3.996 1.00 82.38 120 VAL A CA 1
ATOM 903 C C . VAL A 1 120 ? 12.262 -14.981 2.600 1.00 82.38 120 VAL A C 1
ATOM 905 O O . VAL A 1 120 ? 13.170 -15.383 1.866 1.00 82.38 120 VAL A O 1
ATOM 908 N N . HIS A 1 121 ? 10.993 -14.945 2.187 1.00 81.56 121 HIS A N 1
ATOM 909 C CA . HIS A 1 121 ? 10.588 -15.381 0.850 1.00 81.56 121 HIS A CA 1
ATOM 910 C C . HIS A 1 121 ? 11.187 -14.518 -0.260 1.00 81.56 121 HIS A C 1
ATOM 912 O O . HIS A 1 121 ? 11.596 -15.044 -1.291 1.00 81.56 121 HIS A O 1
ATOM 918 N N . MET A 1 122 ? 11.303 -13.211 -0.040 1.00 82.50 122 MET A N 1
ATOM 919 C CA . MET A 1 122 ? 11.968 -12.315 -0.975 1.00 82.50 122 MET A CA 1
ATOM 920 C C . MET A 1 122 ? 13.447 -12.676 -1.137 1.00 82.50 122 MET A C 1
ATOM 922 O O . MET A 1 122 ? 13.923 -12.765 -2.264 1.00 82.50 122 MET A O 1
ATOM 926 N N . LEU A 1 123 ? 14.159 -12.930 -0.032 1.00 82.56 123 LEU A N 1
ATOM 927 C CA . LEU A 1 123 ? 15.590 -13.247 -0.054 1.00 82.56 123 LEU A CA 1
ATOM 928 C C . LEU A 1 123 ? 15.889 -14.534 -0.838 1.00 82.56 123 LEU A C 1
ATOM 930 O O . LEU A 1 123 ? 16.849 -14.588 -1.601 1.00 82.56 123 LEU A O 1
ATOM 934 N N . SER A 1 124 ? 15.034 -15.549 -0.692 1.00 83.06 124 SER A N 1
ATOM 935 C CA . SER A 1 124 ? 15.174 -16.820 -1.422 1.00 83.06 124 SER A CA 1
ATOM 936 C C . SER A 1 124 ? 14.876 -16.718 -2.924 1.00 83.06 124 SER A C 1
ATOM 938 O O . SER A 1 124 ? 15.345 -17.554 -3.691 1.00 83.06 124 SER A O 1
ATOM 940 N N . ARG A 1 125 ? 14.134 -15.692 -3.358 1.00 83.31 125 ARG A N 1
ATOM 941 C CA . ARG A 1 125 ? 13.742 -15.465 -4.760 1.00 83.31 125 ARG A CA 1
ATOM 942 C C . ARG A 1 125 ? 14.563 -14.376 -5.450 1.00 83.31 125 ARG A C 1
ATOM 944 O O . ARG A 1 125 ? 14.256 -14.026 -6.581 1.00 83.31 125 ARG A O 1
ATOM 951 N N . LEU A 1 126 ? 15.622 -13.860 -4.820 1.00 81.94 126 LEU A N 1
ATOM 952 C CA . LEU A 1 126 ? 16.452 -12.785 -5.387 1.00 81.94 126 LEU A CA 1
ATOM 953 C C . LEU A 1 126 ? 17.067 -13.120 -6.756 1.00 81.94 126 LEU A C 1
ATOM 955 O O . LEU A 1 126 ? 17.404 -12.208 -7.503 1.00 81.94 126 LEU A O 1
ATOM 959 N N . SER A 1 127 ? 17.198 -14.400 -7.103 1.00 80.12 127 SER A N 1
ATOM 960 C CA . SER A 1 127 ? 17.665 -14.843 -8.420 1.00 80.12 127 SER A CA 1
ATOM 961 C C . SER A 1 127 ? 16.666 -14.587 -9.558 1.00 80.12 127 SER A C 1
ATOM 963 O O . SER A 1 127 ? 17.083 -14.526 -10.709 1.00 80.12 127 SER A O 1
ATOM 965 N N . GLU A 1 128 ? 15.377 -14.391 -9.264 1.00 81.62 128 GLU A N 1
ATOM 966 C CA . GLU A 1 128 ? 14.315 -14.081 -10.243 1.00 81.62 128 GLU A CA 1
ATOM 967 C C . GLU A 1 128 ? 14.198 -12.573 -10.533 1.00 81.62 128 GLU A C 1
ATOM 969 O O . GLU A 1 128 ? 13.179 -12.0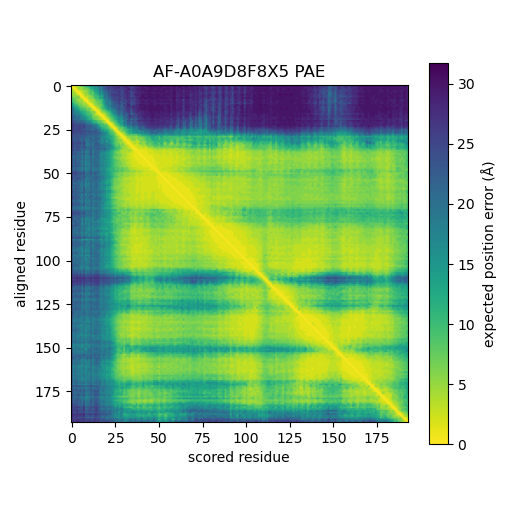88 -11.023 1.00 81.62 128 GLU A O 1
ATOM 974 N N . PHE A 1 129 ? 15.233 -11.809 -10.190 1.00 85.94 129 PHE A N 1
ATOM 975 C CA . PHE A 1 129 ? 15.268 -10.362 -10.337 1.00 85.94 129 PHE A CA 1
ATOM 976 C C . PHE A 1 129 ? 15.005 -9.91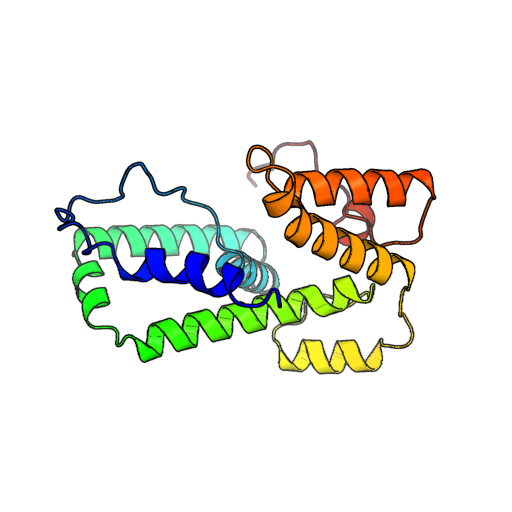2 -11.781 1.00 85.94 129 PHE A C 1
ATOM 978 O O . PHE A 1 129 ? 15.660 -10.364 -12.722 1.00 85.94 129 PHE A O 1
ATOM 985 N N . ASN A 1 130 ? 14.094 -8.951 -11.949 1.00 87.81 130 ASN A N 1
ATOM 986 C CA . ASN A 1 130 ? 13.742 -8.403 -13.254 1.00 87.81 130 ASN A CA 1
ATOM 987 C C . ASN A 1 130 ? 14.145 -6.927 -13.358 1.00 87.81 130 ASN A C 1
ATOM 989 O O . ASN A 1 130 ? 13.493 -6.034 -12.810 1.00 87.81 130 ASN A O 1
ATOM 993 N N . GLY A 1 131 ? 15.202 -6.659 -14.129 1.00 89.50 131 GLY A N 1
ATOM 994 C CA . GLY A 1 131 ? 15.707 -5.302 -14.345 1.00 89.50 131 GLY A CA 1
ATOM 995 C C . GLY A 1 131 ? 14.697 -4.359 -15.012 1.00 89.50 131 GLY A C 1
ATOM 996 O O . GLY A 1 131 ? 14.685 -3.167 -14.702 1.00 89.50 131 GLY A O 1
ATOM 997 N N . HIS A 1 132 ? 13.803 -4.873 -15.867 1.00 90.81 132 HIS A N 1
ATOM 998 C CA . HIS A 1 132 ? 12.763 -4.062 -16.510 1.00 90.81 132 HIS A CA 1
ATOM 999 C C . HIS A 1 132 ? 11.717 -3.583 -15.498 1.00 90.81 132 HIS A C 1
ATOM 1001 O O . HIS A 1 132 ? 11.296 -2.426 -15.548 1.00 90.81 132 HIS A O 1
ATOM 1007 N N . ALA A 1 133 ? 11.335 -4.439 -14.544 1.00 90.50 133 ALA A N 1
ATOM 1008 C CA . ALA A 1 133 ? 10.400 -4.075 -13.479 1.00 90.50 133 ALA A CA 1
ATOM 1009 C C . ALA A 1 133 ? 10.976 -2.968 -12.581 1.00 90.50 133 ALA A C 1
ATOM 1011 O O . ALA A 1 133 ? 10.298 -1.978 -12.307 1.00 90.50 133 ALA A O 1
ATOM 1012 N N . VAL A 1 134 ? 12.256 -3.081 -12.214 1.00 92.12 134 VAL A N 1
ATOM 1013 C CA . VAL A 1 134 ? 12.962 -2.078 -11.398 1.00 92.12 134 VAL A CA 1
ATOM 1014 C C . VAL A 1 134 ? 13.069 -0.749 -12.136 1.00 92.12 134 VAL A C 1
ATOM 1016 O O . VAL A 1 134 ? 12.838 0.309 -11.548 1.00 92.12 134 VAL A O 1
ATOM 1019 N N . PHE A 1 135 ? 13.375 -0.790 -13.434 1.00 93.56 135 PHE A N 1
ATOM 1020 C CA . PHE A 1 135 ? 13.417 0.406 -14.267 1.00 93.56 135 PHE A CA 1
ATOM 1021 C C . PHE A 1 135 ? 12.051 1.100 -14.323 1.00 93.56 135 PHE A C 1
ATOM 1023 O O . PHE A 1 135 ? 11.966 2.297 -14.053 1.00 93.56 135 PHE A O 1
ATOM 1030 N N . LEU A 1 136 ? 10.969 0.363 -14.602 1.00 93.44 136 LEU A N 1
ATOM 1031 C CA . LEU A 1 136 ? 9.611 0.920 -14.620 1.00 93.44 136 LEU A CA 1
ATOM 1032 C C . LEU A 1 136 ? 9.178 1.446 -13.247 1.00 93.44 136 LEU A C 1
ATOM 1034 O O . LEU A 1 136 ? 8.560 2.508 -13.167 1.00 93.44 136 LEU A O 1
ATOM 1038 N N . GLY A 1 137 ? 9.521 0.744 -12.166 1.00 92.44 137 GLY A N 1
ATOM 1039 C CA . GLY A 1 137 ? 9.264 1.183 -10.797 1.00 92.44 137 GLY A CA 1
ATOM 1040 C C . GLY A 1 137 ? 9.998 2.483 -10.466 1.00 92.44 137 GLY A C 1
ATOM 1041 O O . GLY A 1 137 ? 9.396 3.431 -9.958 1.00 92.44 137 GLY A O 1
ATOM 1042 N N . GLY A 1 138 ? 11.288 2.563 -10.799 1.00 94.69 138 GLY A N 1
ATOM 1043 C CA . GLY A 1 138 ? 12.109 3.760 -10.613 1.00 94.69 138 GLY A CA 1
ATOM 1044 C C . GLY A 1 138 ? 11.634 4.935 -11.469 1.00 94.69 138 GLY A C 1
ATOM 1045 O O . GLY A 1 138 ? 11.582 6.069 -10.988 1.00 94.69 138 GLY A O 1
ATOM 1046 N N . LEU A 1 139 ? 11.208 4.669 -12.706 1.00 94.62 139 LEU A N 1
ATOM 1047 C CA . LEU A 1 139 ? 10.601 5.656 -13.595 1.00 94.62 139 LEU A CA 1
ATOM 1048 C C . LEU A 1 139 ? 9.279 6.180 -13.016 1.00 94.62 139 LEU A C 1
ATOM 1050 O O . LEU A 1 139 ? 9.091 7.391 -12.928 1.00 94.62 139 LEU A O 1
ATOM 1054 N N . SER A 1 140 ? 8.394 5.287 -12.565 1.00 94.69 140 SER A N 1
ATOM 1055 C CA . SER A 1 140 ? 7.120 5.631 -11.922 1.00 94.69 140 SER A CA 1
ATOM 1056 C C . SER A 1 140 ? 7.331 6.537 -10.710 1.00 94.69 140 SER A C 1
ATOM 1058 O O . SER A 1 140 ? 6.740 7.616 -10.621 1.00 94.69 140 SER A O 1
ATOM 1060 N N . LEU A 1 141 ? 8.242 6.152 -9.810 1.00 94.38 141 LEU A N 1
ATOM 1061 C CA . LEU A 1 141 ? 8.579 6.944 -8.630 1.00 94.38 141 LEU A CA 1
ATOM 1062 C C . LEU A 1 141 ? 9.127 8.322 -9.024 1.00 94.38 141 LEU A C 1
ATOM 1064 O O . LEU A 1 141 ? 8.707 9.341 -8.474 1.00 94.38 141 LEU A O 1
ATOM 1068 N N . SER A 1 142 ? 10.011 8.358 -10.022 1.00 94.25 142 SER A N 1
ATOM 1069 C CA . SER A 1 142 ? 10.592 9.597 -10.545 1.00 94.25 142 SER A CA 1
ATOM 1070 C C . SER A 1 142 ? 9.519 10.530 -11.116 1.00 94.25 142 SER A C 1
ATOM 1072 O O . SER A 1 142 ? 9.536 11.724 -10.818 1.00 94.25 142 SER A O 1
ATOM 1074 N N . ILE A 1 143 ? 8.539 10.005 -11.865 1.00 93.31 143 ILE A N 1
ATOM 1075 C CA . ILE A 1 143 ? 7.400 10.775 -12.394 1.00 93.31 143 ILE A CA 1
ATOM 1076 C C . ILE A 1 143 ? 6.544 11.321 -11.253 1.00 93.31 143 ILE A C 1
ATOM 1078 O O . ILE A 1 143 ? 6.232 12.512 -11.244 1.00 93.31 143 ILE A O 1
ATOM 1082 N N . VAL A 1 144 ? 6.184 10.493 -10.269 1.00 92.75 144 VAL A N 1
ATOM 1083 C CA . VAL A 1 144 ? 5.366 10.925 -9.124 1.00 92.75 144 VAL A CA 1
ATOM 1084 C C . VAL A 1 144 ? 6.057 12.045 -8.342 1.00 92.75 144 VAL A C 1
ATOM 1086 O O . VAL A 1 144 ? 5.403 13.021 -7.971 1.00 92.75 144 VAL A O 1
ATOM 1089 N N . MET A 1 145 ? 7.374 11.950 -8.135 1.00 91.44 145 MET A N 1
ATOM 1090 C CA . MET A 1 145 ? 8.148 12.980 -7.438 1.00 91.44 145 MET A CA 1
ATOM 1091 C C . MET A 1 145 ? 8.346 14.244 -8.283 1.00 91.44 145 MET A C 1
ATOM 1093 O O . MET A 1 145 ? 8.274 15.341 -7.735 1.00 91.44 145 MET A O 1
ATOM 1097 N N . ALA A 1 146 ? 8.561 14.124 -9.597 1.00 91.12 146 ALA A N 1
ATOM 1098 C CA . ALA A 1 146 ? 8.822 15.254 -10.492 1.00 91.12 146 ALA A CA 1
ATOM 1099 C C . ALA A 1 146 ? 7.551 16.017 -10.906 1.00 91.12 146 ALA A C 1
ATOM 1101 O O . ALA A 1 146 ? 7.584 17.242 -11.032 1.00 91.12 146 ALA A O 1
ATOM 1102 N N . THR A 1 147 ? 6.415 15.329 -11.070 1.00 90.81 147 THR A N 1
ATOM 1103 C CA . THR A 1 147 ? 5.134 15.923 -11.499 1.00 90.81 147 THR A CA 1
ATOM 1104 C C . THR A 1 147 ? 4.751 17.188 -10.722 1.00 90.81 147 THR A C 1
ATOM 1106 O O . THR A 1 147 ? 4.497 18.199 -11.375 1.00 90.81 147 THR A O 1
ATOM 1109 N N . PRO A 1 148 ? 4.750 17.229 -9.370 1.00 85.38 148 PRO A N 1
ATOM 1110 C CA . PRO A 1 148 ? 4.356 18.434 -8.632 1.00 85.38 148 PRO A CA 1
ATOM 1111 C C . PRO A 1 148 ? 5.270 19.648 -8.872 1.00 85.38 148 PRO A C 1
ATOM 1113 O O . PRO A 1 148 ? 4.862 20.777 -8.574 1.00 85.38 148 PRO A O 1
ATOM 1116 N N . PHE A 1 149 ? 6.483 19.444 -9.402 1.00 84.31 149 PHE A N 1
ATOM 1117 C CA . PHE A 1 149 ? 7.381 20.525 -9.818 1.00 84.31 149 PHE A CA 1
ATOM 1118 C C . PHE A 1 149 ? 7.044 21.069 -11.210 1.00 84.31 149 PHE A C 1
ATOM 1120 O O . PHE A 1 149 ? 7.285 22.246 -11.460 1.00 84.31 149 PHE A O 1
ATOM 1127 N N . VAL A 1 150 ? 6.461 20.248 -12.087 1.00 86.88 150 VAL A N 1
ATOM 1128 C CA . VAL A 1 150 ? 6.115 20.621 -13.467 1.00 86.88 150 VAL A CA 1
ATOM 1129 C C . VAL A 1 150 ? 4.671 21.109 -13.568 1.00 86.88 150 VAL A C 1
ATOM 1131 O O . VAL A 1 150 ? 4.394 22.134 -14.183 1.00 86.88 150 VAL A O 1
ATOM 1134 N N . THR A 1 151 ? 3.713 20.392 -12.979 1.00 83.50 151 THR A N 1
ATOM 1135 C CA . THR A 1 151 ? 2.281 20.689 -13.095 1.00 83.50 151 THR A CA 1
ATOM 1136 C C . THR A 1 151 ? 1.527 20.271 -11.835 1.00 83.50 151 THR A C 1
ATOM 1138 O O . THR A 1 151 ? 1.703 19.178 -11.314 1.00 83.50 151 THR A O 1
ATOM 1141 N N . ARG A 1 152 ? 0.633 21.143 -11.349 1.00 80.31 152 ARG A N 1
ATOM 1142 C CA . ARG A 1 152 ? -0.224 20.868 -10.175 1.00 80.31 152 ARG A CA 1
ATOM 1143 C C . ARG A 1 152 ? -1.647 20.424 -10.521 1.00 80.31 152 ARG A C 1
ATOM 1145 O O . ARG A 1 152 ? -2.412 20.120 -9.617 1.00 80.31 152 ARG A O 1
ATOM 1152 N N . LYS A 1 153 ? -2.014 20.439 -11.807 1.00 85.25 153 LYS A N 1
ATOM 1153 C CA . LYS A 1 153 ? -3.368 20.102 -12.277 1.00 85.25 153 LYS A CA 1
ATOM 1154 C C . LYS A 1 153 ? -3.604 18.595 -12.398 1.00 85.25 153 LYS A C 1
ATOM 1156 O O . LYS A 1 153 ? -4.735 18.159 -12.244 1.00 85.25 153 LYS A O 1
ATOM 1161 N N . VAL A 1 154 ? -2.555 17.820 -12.678 1.00 86.25 154 VAL A N 1
ATOM 1162 C CA . VAL A 1 154 ? -2.658 16.378 -12.938 1.00 86.25 154 VAL A CA 1
ATOM 1163 C C . VAL A 1 154 ? -1.992 15.602 -11.798 1.00 86.25 154 VAL A C 1
ATOM 1165 O O . VAL A 1 154 ? -0.853 15.923 -11.449 1.00 86.25 154 VAL A O 1
ATOM 1168 N N . PRO A 1 155 ? -2.659 14.592 -11.206 1.00 87.19 155 PRO A N 1
ATOM 1169 C CA . PRO A 1 155 ? -2.038 13.710 -10.224 1.00 87.19 155 PRO A CA 1
ATOM 1170 C C . PRO A 1 155 ? -0.862 12.944 -10.840 1.00 87.19 155 PRO A C 1
ATOM 1172 O O . PRO A 1 155 ? -1.013 12.299 -11.878 1.00 87.19 155 PRO A O 1
ATOM 1175 N N . GLY A 1 156 ? 0.300 12.964 -10.180 1.00 88.88 156 GLY A N 1
ATOM 1176 C CA . GLY A 1 156 ? 1.499 12.272 -10.674 1.00 88.88 156 GLY A CA 1
ATOM 1177 C C . GLY A 1 156 ? 1.322 10.762 -10.840 1.00 88.88 156 GLY A C 1
ATOM 1178 O O . GLY A 1 156 ? 1.919 10.182 -11.739 1.00 88.88 156 GLY A O 1
ATOM 1179 N N . SER A 1 157 ? 0.457 10.131 -10.038 1.00 91.19 157 SER A N 1
ATOM 1180 C CA . SER A 1 157 ? 0.134 8.703 -10.159 1.00 91.19 157 SER A CA 1
ATOM 1181 C C . SER A 1 157 ? -0.545 8.354 -11.485 1.00 91.19 157 SER A C 1
ATOM 1183 O O . SER A 1 157 ? -0.237 7.319 -12.065 1.00 91.19 157 SER A O 1
ATOM 1185 N N . LEU A 1 158 ? -1.425 9.223 -11.995 1.00 91.75 158 LEU A N 1
ATOM 1186 C CA . LEU A 1 158 ? -2.113 9.001 -13.267 1.00 91.75 158 LEU A CA 1
ATOM 1187 C C . LEU A 1 158 ? -1.126 9.057 -14.440 1.00 91.75 158 LEU A C 1
ATOM 1189 O O . LEU A 1 158 ? -1.141 8.189 -15.308 1.00 91.75 158 LEU A O 1
ATOM 1193 N N . LEU A 1 159 ? -0.233 10.053 -14.427 1.00 92.06 159 LEU A N 1
ATOM 1194 C CA . LEU A 1 159 ? 0.837 10.177 -15.420 1.00 92.06 159 LEU A CA 1
ATOM 1195 C C . LEU A 1 159 ? 1.796 8.991 -15.360 1.00 92.06 159 LEU A C 1
ATOM 1197 O O . LEU A 1 159 ? 2.151 8.449 -16.402 1.00 92.06 159 LEU A O 1
ATOM 1201 N N . ALA A 1 160 ? 2.188 8.577 -14.154 1.00 93.12 160 ALA A N 1
ATOM 1202 C CA . ALA A 1 160 ? 3.081 7.446 -13.967 1.00 93.12 160 ALA A CA 1
ATOM 1203 C C . ALA A 1 160 ? 2.499 6.173 -14.589 1.00 93.12 160 ALA A C 1
ATOM 1205 O O . ALA A 1 160 ? 3.176 5.562 -15.404 1.00 93.12 160 ALA A O 1
ATOM 1206 N N . ILE A 1 161 ? 1.239 5.833 -14.283 1.00 93.38 161 ILE A N 1
ATOM 1207 C CA . ILE A 1 161 ? 0.559 4.655 -14.845 1.00 93.38 161 ILE A CA 1
ATOM 1208 C C . ILE A 1 161 ? 0.501 4.724 -16.373 1.00 93.38 161 ILE A C 1
ATOM 1210 O O . ILE A 1 161 ? 0.795 3.735 -17.039 1.00 93.38 161 ILE A O 1
ATOM 1214 N N . LEU A 1 162 ? 0.137 5.874 -16.942 1.00 94.06 162 LEU A N 1
ATOM 1215 C CA . LEU A 1 162 ? -0.016 6.019 -18.390 1.00 94.06 162 LEU A CA 1
ATOM 1216 C C . LEU A 1 162 ? 1.326 5.864 -19.120 1.00 94.06 162 LEU A C 1
ATOM 1218 O O . LEU A 1 162 ? 1.424 5.104 -20.080 1.00 94.06 162 LEU A O 1
ATOM 1222 N N . VAL A 1 163 ? 2.374 6.534 -18.634 1.00 93.19 163 VAL A N 1
ATOM 1223 C CA . VAL A 1 163 ? 3.714 6.484 -19.237 1.00 93.19 163 VAL A CA 1
ATOM 1224 C C . VAL A 1 163 ? 4.331 5.093 -19.107 1.00 93.19 163 VAL A C 1
ATOM 1226 O O . VAL A 1 163 ? 4.838 4.560 -20.093 1.00 93.19 163 VAL A O 1
ATOM 1229 N N . THR A 1 164 ? 4.274 4.478 -17.921 1.00 92.25 164 THR A N 1
ATOM 1230 C CA . THR A 1 164 ? 4.851 3.142 -17.719 1.00 92.25 164 THR A CA 1
ATOM 1231 C C . THR A 1 164 ? 4.096 2.070 -18.495 1.00 92.25 164 THR A C 1
ATOM 1233 O O . THR A 1 164 ? 4.739 1.169 -19.026 1.00 92.25 164 THR A O 1
ATOM 1236 N N . SER A 1 165 ? 2.770 2.180 -18.631 1.00 91.88 165 SER A N 1
ATOM 1237 C CA . SER A 1 165 ? 1.968 1.220 -19.403 1.00 91.88 165 SER A CA 1
ATOM 1238 C C . SER A 1 165 ? 2.279 1.284 -20.897 1.00 91.88 165 SER A C 1
ATOM 1240 O O . SER A 1 165 ? 2.462 0.241 -21.519 1.00 91.88 165 SER A O 1
ATOM 1242 N N . ILE A 1 166 ? 2.389 2.490 -21.469 1.00 93.44 166 ILE A N 1
ATOM 1243 C CA . ILE A 1 166 ? 2.745 2.664 -22.887 1.00 93.44 166 ILE A CA 1
ATOM 1244 C C . ILE A 1 166 ? 4.148 2.116 -23.161 1.00 93.44 166 ILE A C 1
ATOM 1246 O O . ILE A 1 166 ? 4.341 1.409 -24.144 1.00 93.44 166 ILE A O 1
ATOM 1250 N N . LEU A 1 167 ? 5.116 2.404 -22.286 1.00 92.19 167 LEU A N 1
ATOM 1251 C CA . LEU A 1 167 ? 6.484 1.901 -22.428 1.00 92.19 167 LEU A CA 1
ATOM 1252 C C . LEU A 1 167 ? 6.553 0.375 -22.323 1.00 92.19 167 LEU A C 1
ATOM 1254 O O . LEU A 1 167 ? 7.175 -0.263 -23.166 1.00 92.19 167 LEU A O 1
ATOM 1258 N N . ALA A 1 168 ? 5.899 -0.206 -21.314 1.00 90.12 168 ALA A N 1
ATOM 1259 C CA . ALA A 1 168 ? 5.907 -1.648 -21.098 1.00 90.12 168 ALA A CA 1
ATOM 1260 C C . ALA A 1 168 ? 5.237 -2.407 -22.252 1.00 90.12 168 ALA A C 1
ATOM 1262 O O . ALA A 1 168 ? 5.773 -3.411 -22.710 1.00 90.12 168 ALA A O 1
ATOM 1263 N N . TYR A 1 169 ? 4.088 -1.914 -22.730 1.00 88.69 169 TYR A N 1
ATOM 1264 C CA . TYR A 1 169 ? 3.347 -2.534 -23.828 1.00 88.69 169 TYR A CA 1
ATOM 1265 C C . TYR A 1 169 ? 4.040 -2.334 -25.178 1.00 88.69 169 TYR A C 1
ATOM 1267 O O . TYR A 1 169 ? 4.150 -3.272 -25.959 1.00 88.69 169 TYR A O 1
ATOM 1275 N N . GLY A 1 170 ? 4.539 -1.125 -25.453 1.00 90.06 170 GLY A N 1
ATOM 1276 C CA . GLY A 1 170 ? 5.172 -0.801 -26.732 1.00 90.06 170 GLY A CA 1
ATOM 1277 C C . GLY A 1 170 ? 6.474 -1.562 -26.985 1.00 90.06 170 GLY A C 1
ATOM 1278 O O . GLY A 1 170 ? 6.823 -1.792 -28.137 1.00 90.06 170 GLY A O 1
ATOM 1279 N N . TRP A 1 171 ? 7.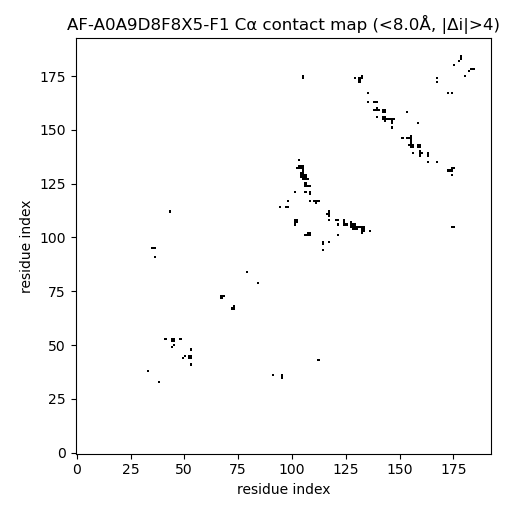175 -1.962 -25.922 1.00 88.00 171 TRP A N 1
ATOM 1280 C CA . TRP A 1 171 ? 8.451 -2.677 -26.004 1.00 88.00 171 TRP A CA 1
ATOM 1281 C C . TRP A 1 171 ? 8.354 -4.168 -25.636 1.00 88.00 171 TRP A C 1
ATOM 1283 O O . TRP A 1 171 ? 9.384 -4.832 -25.540 1.00 88.00 171 TRP A O 1
ATOM 1293 N N . ASP A 1 172 ? 7.134 -4.667 -25.406 1.00 85.19 172 ASP A N 1
ATOM 1294 C CA . ASP A 1 172 ? 6.811 -6.038 -24.979 1.00 85.19 172 ASP A CA 1
ATOM 1295 C C . ASP A 1 172 ? 7.713 -6.560 -23.844 1.00 85.19 172 ASP A C 1
ATOM 1297 O O . ASP A 1 172 ? 8.254 -7.666 -23.876 1.00 85.19 172 ASP A O 1
ATOM 1301 N N . TRP A 1 173 ? 7.941 -5.724 -22.826 1.00 85.31 173 TRP A N 1
ATOM 1302 C CA . TRP A 1 173 ? 8.815 -6.108 -21.720 1.00 85.31 173 TRP A CA 1
ATOM 1303 C C . TRP A 1 173 ? 8.184 -7.227 -20.879 1.00 85.31 173 TRP A C 1
ATOM 1305 O O . TRP A 1 173 ? 6.995 -7.146 -20.553 1.00 85.31 173 TRP A O 1
ATOM 1315 N N . PRO A 1 174 ? 8.970 -8.237 -20.445 1.00 81.62 174 PRO A N 1
ATOM 1316 C CA . PRO A 1 174 ? 8.477 -9.380 -19.680 1.00 81.62 174 PRO A CA 1
ATOM 1317 C C . PRO A 1 174 ? 8.236 -8.991 -18.215 1.00 81.62 174 PRO A C 1
ATOM 1319 O O . PRO A 1 174 ? 8.899 -9.484 -17.306 1.00 81.62 174 PRO A O 1
ATOM 1322 N N . VAL A 1 175 ? 7.320 -8.057 -17.972 1.00 83.81 175 VAL A N 1
ATOM 1323 C CA . VAL A 1 175 ? 6.951 -7.579 -16.636 1.00 83.81 175 VAL A CA 1
ATOM 1324 C C . VAL A 1 175 ? 5.603 -8.161 -16.207 1.00 83.81 175 VAL A C 1
ATOM 1326 O O . VAL A 1 175 ? 4.715 -8.329 -17.050 1.00 83.81 175 VAL A O 1
ATOM 1329 N N . PRO A 1 176 ? 5.410 -8.471 -14.909 1.00 81.12 176 PRO A N 1
ATOM 1330 C CA . PRO A 1 176 ? 4.121 -8.931 -14.408 1.00 81.12 176 PRO A CA 1
ATOM 1331 C C . PRO A 1 176 ? 3.016 -7.916 -14.723 1.00 81.12 176 PRO A C 1
ATOM 1333 O O . PRO A 1 176 ? 3.057 -6.766 -14.287 1.00 81.12 176 PRO A O 1
ATOM 1336 N N . ARG A 1 177 ? 2.015 -8.350 -15.487 1.00 83.62 177 ARG A N 1
ATOM 1337 C CA . ARG A 1 177 ? 0.816 -7.576 -15.833 1.00 83.62 177 ARG A CA 1
ATOM 1338 C C . ARG A 1 177 ? -0.327 -7.926 -14.887 1.00 83.62 177 ARG A C 1
ATOM 1340 O O . ARG A 1 177 ? -0.362 -9.032 -14.347 1.00 83.62 177 ARG A O 1
ATOM 1347 N N . ILE A 1 178 ? -1.290 -7.013 -14.738 1.00 83.19 178 ILE A N 1
ATOM 1348 C CA . ILE A 1 178 ? -2.474 -7.214 -13.881 1.00 83.19 178 ILE A CA 1
ATOM 1349 C C . ILE A 1 178 ? -3.191 -8.515 -14.260 1.00 83.19 178 ILE A C 1
ATOM 1351 O O . ILE A 1 178 ? -3.460 -9.329 -13.386 1.00 83.19 178 ILE A O 1
ATOM 1355 N N . GLU A 1 179 ? -3.393 -8.755 -15.554 1.00 80.38 179 GLU A N 1
ATOM 1356 C CA . GLU A 1 179 ? -4.001 -9.985 -16.070 1.00 80.38 179 GLU A CA 1
ATOM 1357 C C . GLU A 1 179 ? -3.198 -11.239 -15.694 1.00 80.38 179 GLU A C 1
ATOM 1359 O O . GLU A 1 179 ? -3.749 -12.200 -15.169 1.00 80.38 179 GLU A O 1
ATOM 1364 N N . SER A 1 180 ? -1.873 -11.216 -15.870 1.00 79.81 180 SER A N 1
ATOM 1365 C CA . SER A 1 180 ? -1.023 -12.359 -15.508 1.00 79.81 180 SER A CA 1
ATOM 1366 C C . SER A 1 180 ? -0.958 -12.622 -14.000 1.00 79.81 180 SER A C 1
ATOM 1368 O O . SER A 1 180 ? -0.664 -13.740 -13.587 1.00 79.81 180 SER A O 1
ATOM 1370 N N . ARG A 1 181 ? -1.198 -11.598 -13.168 1.00 75.56 181 ARG A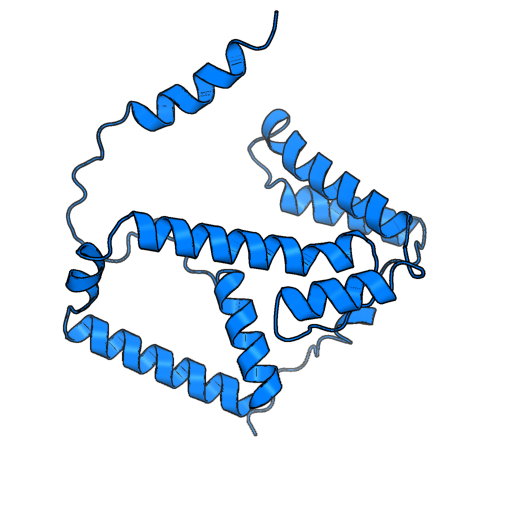 N 1
ATOM 1371 C CA . ARG A 1 181 ? -1.039 -11.681 -11.710 1.00 75.56 181 ARG A CA 1
ATOM 1372 C C . ARG A 1 181 ? -2.345 -11.977 -10.982 1.00 75.56 181 ARG A C 1
ATOM 1374 O O . ARG A 1 181 ? -2.328 -12.697 -9.989 1.00 75.56 181 ARG A O 1
ATOM 1381 N N . TYR A 1 182 ? -3.447 -11.410 -11.458 1.00 77.50 182 TYR A N 1
ATOM 1382 C CA . TYR A 1 182 ? -4.757 -11.481 -10.813 1.00 77.50 182 TYR A CA 1
ATOM 1383 C C . TYR A 1 182 ? -5.803 -12.221 -11.656 1.00 77.50 182 TYR A C 1
ATOM 1385 O O . TYR A 1 182 ? -6.924 -12.410 -11.190 1.00 77.50 182 TYR A O 1
ATOM 1393 N N . GLY A 1 183 ? -5.439 -12.676 -12.857 1.00 80.50 183 GLY A N 1
ATOM 1394 C CA . GLY A 1 183 ? -6.343 -13.339 -13.787 1.00 80.50 183 GLY A CA 1
ATOM 1395 C C . GLY A 1 183 ? -7.214 -12.360 -14.571 1.00 80.50 183 GLY A C 1
ATOM 1396 O O . GLY A 1 183 ? -7.076 -11.136 -14.486 1.00 80.50 183 GLY A O 1
ATOM 1397 N N . VAL A 1 184 ? -8.125 -12.925 -15.362 1.00 80.19 184 VAL A 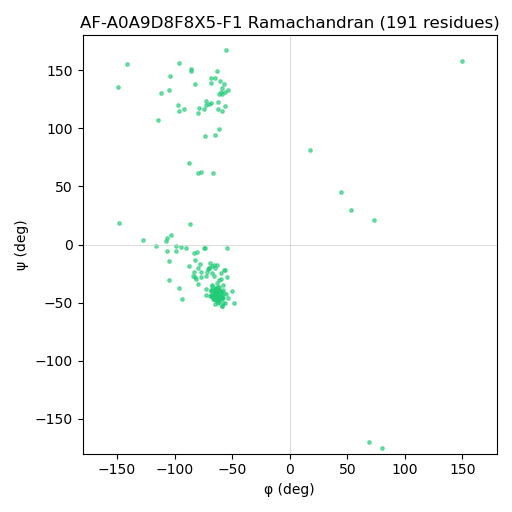N 1
ATOM 1398 C CA . VAL A 1 184 ? -9.109 -12.157 -16.126 1.00 80.19 184 VAL A CA 1
ATOM 1399 C C . VAL A 1 184 ? -10.156 -11.618 -15.156 1.00 80.19 184 VAL A C 1
ATOM 1401 O O . VAL A 1 184 ? -10.782 -12.385 -14.426 1.00 80.19 184 VAL A O 1
ATOM 1404 N N . ILE A 1 185 ? -10.353 -10.300 -15.142 1.00 80.31 185 ILE A N 1
ATOM 1405 C CA . ILE A 1 185 ? -11.417 -9.682 -14.349 1.00 80.31 185 ILE A CA 1
ATOM 1406 C C . ILE A 1 185 ? -12.748 -10.005 -15.046 1.00 80.31 185 ILE A C 1
ATOM 1408 O O . ILE A 1 185 ? -12.911 -9.623 -16.209 1.00 80.31 185 ILE A O 1
ATOM 1412 N N . PRO A 1 186 ? -13.695 -10.693 -14.381 1.00 77.94 186 PRO A N 1
ATOM 1413 C CA . PRO A 1 186 ? -14.993 -10.984 -14.972 1.00 77.94 186 PRO A CA 1
ATOM 1414 C C . PRO A 1 186 ? -15.705 -9.683 -15.348 1.00 77.94 186 PRO A C 1
ATOM 1416 O O . PRO A 1 186 ? -15.822 -8.771 -14.532 1.00 77.94 186 PRO A O 1
ATOM 1419 N N . SER A 1 187 ? -16.195 -9.597 -16.581 1.00 80.50 187 SER A N 1
ATOM 1420 C CA . SER A 1 187 ? -17.055 -8.499 -17.042 1.00 80.50 187 SER A CA 1
ATOM 1421 C C . SER A 1 187 ? -18.528 -8.708 -16.672 1.00 80.50 187 SER A C 1
ATOM 1423 O O . SER A 1 187 ? -19.346 -7.809 -16.868 1.00 80.50 187 SER A O 1
ATOM 1425 N N . ALA A 1 188 ? -18.864 -9.888 -16.143 1.00 80.31 188 ALA A N 1
ATOM 1426 C CA . ALA A 1 188 ? -20.196 -10.246 -15.683 1.00 80.31 188 ALA A CA 1
ATOM 1427 C C . ALA A 1 188 ? -20.435 -9.793 -14.235 1.00 80.31 188 ALA A C 1
ATOM 1429 O O . ALA A 1 188 ? -19.511 -9.721 -13.421 1.00 80.31 188 ALA A O 1
ATOM 1430 N N . TRP A 1 189 ? -21.696 -9.508 -13.914 1.00 79.50 189 TRP A N 1
ATOM 1431 C CA . TRP A 1 189 ? -22.116 -9.226 -12.546 1.00 79.50 189 TRP A CA 1
ATOM 1432 C C . TRP A 1 189 ? -21.935 -10.468 -11.665 1.00 79.50 189 TRP A C 1
ATOM 1434 O O . TRP A 1 189 ? -22.167 -11.579 -12.142 1.00 79.50 189 TRP A O 1
ATOM 1444 N N . PRO A 1 190 ? -21.535 -10.305 -10.392 1.00 72.75 190 PRO A N 1
ATOM 1445 C CA . PRO A 1 190 ? -21.463 -11.426 -9.468 1.00 72.75 190 PRO A CA 1
ATOM 1446 C C . PRO A 1 190 ? -22.866 -12.010 -9.270 1.00 72.75 190 PRO A C 1
ATOM 1448 O O . PRO A 1 190 ? -23.789 -11.295 -8.875 1.00 72.75 190 PRO A O 1
ATOM 1451 N N . GLU A 1 191 ? -23.025 -13.300 -9.558 1.00 79.12 191 GLU A N 1
ATOM 1452 C CA . GLU A 1 191 ? -24.250 -14.026 -9.233 1.00 79.12 191 GLU A CA 1
ATOM 1453 C C . GLU A 1 191 ? -24.339 -14.153 -7.708 1.00 79.12 191 GLU A C 1
ATOM 1455 O O . GLU A 1 191 ? -23.417 -14.647 -7.057 1.00 79.12 191 GLU A O 1
ATOM 1460 N N . LEU A 1 192 ? -25.425 -13.636 -7.128 1.00 62.16 192 LEU A N 1
ATOM 1461 C CA . LEU A 1 192 ? -25.733 -13.819 -5.712 1.00 62.16 192 LEU A CA 1
ATOM 1462 C C . LEU A 1 192 ? -26.194 -15.270 -5.533 1.00 62.16 192 LEU A C 1
ATOM 1464 O O . LEU A 1 192 ? -27.363 -15.569 -5.776 1.00 62.16 192 LEU A O 1
ATOM 1468 N N . GLN A 1 193 ? -25.256 -16.158 -5.200 1.00 47.78 193 GLN A N 1
ATOM 1469 C CA . GLN A 1 193 ? -25.555 -17.524 -4.763 1.00 47.78 193 GLN A CA 1
ATOM 1470 C C . GLN A 1 193 ? -26.023 -17.536 -3.308 1.00 47.78 193 GLN A C 1
ATOM 1472 O O . GLN A 1 193 ? -25.464 -16.755 -2.502 1.00 47.78 193 GLN A O 1
#

Mean predicted aligned error: 10.93 Å

Radius of gyration: 21.55 Å; Cα contacts (8 Å, |Δi|>4): 99; chains: 1; bounding box: 49×47×52 Å

Solvent-accessible surface area (backbone atoms only — n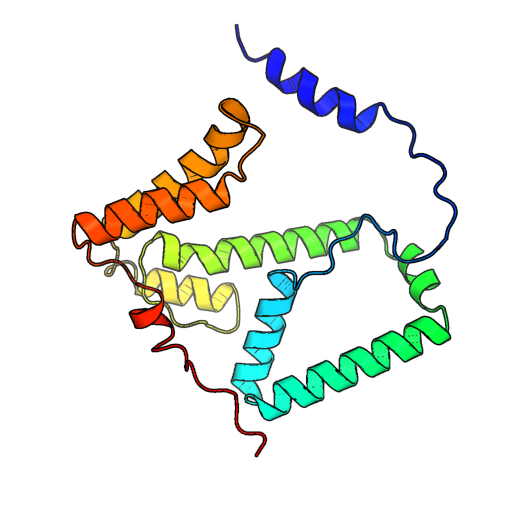ot comparable to full-atom values): 11811 Å² total; per-residue (Å²): 146,79,76,70,70,67,58,62,69,59,54,64,78,75,69,62,78,82,72,89,72,74,95,64,74,86,57,96,84,66,85,87,69,87,48,75,67,55,51,52,54,50,52,55,42,30,75,74,50,37,68,68,44,37,54,53,51,52,52,52,52,50,52,50,51,52,53,40,53,75,69,51,50,67,68,57,59,77,71,58,54,66,69,58,56,51,50,52,52,50,52,47,50,50,52,54,52,60,74,45,45,47,57,36,41,38,33,93,71,74,93,55,99,42,73,70,61,41,51,57,56,46,64,77,42,57,88,56,58,30,69,68,30,33,50,46,43,53,49,31,52,50,37,40,66,47,28,71,78,77,42,84,89,60,64,26,66,60,54,23,52,53,54,46,48,52,53,38,61,75,66,68,53,97,54,94,42,68,52,82,73,72,44,82,80,77,91,66,79,84,80,89,125

Nearest PDB structures (foldseek):
  7lhv-assembly1_B  TM=8.107E-01  e=3.147E-03  Arabidopsis thaliana

Secondary structure (DSSP, 8-state):
--SSTTHHHHGGGSSS--------SS-TT------HHHHHHHHHHHHHHHHHHHHHHHHHHHHHHHHHHHTTGGGGGGGS-HHHHHHHHHHHHHHHHHTTHHHHTT------SSHHHHHHHHHHTGGG--HHHHHHHHHHHHHHHHHHHH-SSS-HHHHHHHHHHHHHHHTT-----HHHHH-PPP-SPPP--

Foldseek 3Di:
DPPPVVVVVVVVVPPDDPDPDPPDPDPPPDDDDQDPLNVVVLVVQCVPPNPVSSVVVVVVVVVVVVVCVVVVVVVVVVVPDPVVVVVVVVVSVVVVVQVCVCQLQLFPDDDDDDSVVSVVSSVVRNVVGDPLSNVLSVQLVVQQVCDVVPDDPDHSNVVSCVVSVCVCVVVVGPGDDPCNNVNDDDPDDDDPD

Sequence (193 aa):
MRWASLRCRWRWALALPPAPHPARGFGLRSLAGPTGAFVRVLAAIAASRGYEGLVVATFLAGLILVALGMLKLGRLLKYVPHPVIAGFTAGIAVIIFLGQFPDFLGLNVQSVRGAPELFVHMLSRLSEFNGHAVFLGGLSLSIVMATPFVTRKVPGSLLAILVTSILAYGWDWPVPRIESRYGVIPSAWPELQ